Protein AF-A0A8B6HQ51-F1 (afdb_monomer_lite)

Organism: Mytilus galloprovincialis (NCBI:txid29158)

Sequence (359 aa):
MQKVCGKNLTLPKFITEAKDYVESQENQLKMAIVQEGNYRFKGEYQHLEVPMQTWATWTSEQRKRHIAKVNRCKVQQKEIVNVVAEKNQNICISQPAESCTFSDVPASVLTDMWSKAGDILLIEHAVCKVPGQQDSRRVTSMSNSKTSHYVEYTRKSGRVSCDCYMYKLYKICQHAVAGAEDIGVLNLFITWRNRNKNNFTLTAAVNSTLPSTAGKKPTDKSTWKRHKTSNATATVTTVDGIVLDQSAESNYIFRFLRNTRIMVCYGCGKKFRQNIMEVPEEPQDIVIARKEFRQYVNEAGLLKMSFKKEFVHYHTKKRCVLHKDPSFEPQSIVISTDIRSLLQESHKTLIKHELGISL

pLDDT: mean 76.17, std 20.25, range [24.11, 96.62]

Secondary structure (DSSP, 8-state):
------PPPPHHHHHHHHHHHHHHHHHHHHHHHTT-SS----GGGGGG---HHHHHHS-HHHHHHHHHHHHHS------------S-------SS-GGG---TTS-HHHHHHHHHHHHHHHHSTTSEEEETTEEEEEEEE-TT-TT-EEEEEEETTTTEEEE-SHHHHHHS--HHHHHHHHHHT-HHHHHHHHHHS-----HHHHHHHHS-TTS-------------------------------GGGTT-EEEEESTT----B-TTT--BS-SSSS-PPPTTTTEEEEEEEEEEEE-TTS-EEEEEEEEEEEEESSHHHHHTT-TT--GGGEE--HHHHHH--HHHHHHHHHHH----

Foldseek 3Di:
DDDPDDDPADPVSVVVVVVVVVVVVVVVLVCQLQVHDDDHDDPVCNVLHDHPVRVVPDDPVRSVVSVVVVVPDDPPPPPPVPVPPDDPDQPDQPDQLVNFPAPQDDSVQSNVQRVLLRVQLPDPPQWDDDPPALQKTWHADPVDRVDTWIWGADPVQLAIAIPDLVCQQQVDGSRSSNSCSVSVSNVSHSVSSNVDHDPHDVVSSVVSPDDPCPDDDDDDDPDDDDDDDDDDDDDDDDDDDDPDDPVQQFFKEKDFLPPHQQFAALQPRDGLDDGSVDQDDPPSRMWIWHFAFRWDQDPVRDTDTHPGTDIGIHGLAPNSVCSPPVPDQLVRYDYDPVNVVVDDPRNQVSNCVRRVDHD

InterPro domains:
  IPR007527 Zinc finger, SWIM-type [PS50966] (149-184)

Radius of gyration: 30.26 Å; chains: 1; bounding box: 71×56×72 Å

Structure (mmCIF, N/CA/C/O backbone):
data_AF-A0A8B6HQ51-F1
#
_entry.id   AF-A0A8B6HQ51-F1
#
loop_
_atom_site.group_PDB
_atom_site.id
_atom_site.type_symbol
_atom_site.label_atom_id
_atom_site.label_alt_id
_atom_site.label_comp_id
_atom_site.label_asym_id
_atom_site.label_entity_id
_atom_site.label_seq_id
_atom_site.pdbx_PDB_ins_code
_atom_site.Cartn_x
_atom_site.Cartn_y
_atom_site.Cartn_z
_atom_site.occupancy
_atom_site.B_iso_or_equiv
_atom_site.auth_seq_id
_atom_site.auth_comp_id
_atom_site.auth_asym_id
_atom_site.auth_atom_id
_atom_site.pdbx_PDB_model_num
ATOM 1 N N . MET A 1 1 ? 23.184 1.251 15.473 1.00 35.31 1 MET A N 1
ATOM 2 C CA . MET A 1 1 ? 22.812 1.556 14.071 1.00 35.31 1 MET A CA 1
ATOM 3 C C . MET A 1 1 ? 21.621 2.511 14.075 1.00 35.31 1 MET A C 1
ATOM 5 O O . MET A 1 1 ? 20.512 2.094 14.389 1.00 35.31 1 MET A O 1
ATOM 9 N N . GLN A 1 2 ? 21.853 3.805 13.837 1.00 25.34 2 GLN A N 1
ATOM 10 C CA . GLN A 1 2 ? 20.803 4.831 13.810 1.00 25.34 2 GLN A CA 1
ATOM 11 C C . GLN A 1 2 ? 19.937 4.672 12.552 1.00 25.34 2 GLN A C 1
ATOM 13 O O . GLN A 1 2 ? 20.421 4.812 11.432 1.00 25.34 2 GLN A O 1
ATOM 18 N N . LYS A 1 3 ? 18.640 4.395 12.736 1.00 28.39 3 LYS A N 1
ATOM 19 C CA . LYS A 1 3 ? 17.632 4.543 11.681 1.00 28.39 3 LYS A CA 1
ATOM 20 C C . LYS A 1 3 ? 17.406 6.036 11.451 1.00 28.39 3 LYS A C 1
ATOM 22 O O . LYS A 1 3 ? 16.785 6.699 12.278 1.00 28.39 3 LYS A O 1
ATOM 27 N N . VAL A 1 4 ? 17.900 6.558 10.332 1.00 32.38 4 VAL A N 1
ATOM 28 C CA . VAL A 1 4 ? 17.568 7.910 9.872 1.00 32.38 4 VAL A CA 1
ATOM 29 C C . VAL A 1 4 ? 16.086 7.918 9.494 1.00 32.38 4 VAL A C 1
ATOM 31 O O . VAL A 1 4 ? 15.667 7.324 8.504 1.00 32.38 4 VAL A O 1
ATOM 34 N N . CYS A 1 5 ? 15.272 8.522 10.355 1.00 36.56 5 CYS A N 1
ATOM 35 C CA . CYS A 1 5 ? 13.833 8.656 10.178 1.00 36.56 5 CYS A CA 1
ATOM 36 C C . CYS A 1 5 ? 13.561 9.736 9.118 1.00 36.56 5 CYS A C 1
ATOM 38 O O . CYS A 1 5 ? 13.912 10.902 9.317 1.00 36.56 5 CYS A O 1
ATOM 40 N N . GLY A 1 6 ? 12.968 9.352 7.983 1.00 41.06 6 GLY A N 1
ATOM 41 C CA . GLY A 1 6 ? 12.565 10.282 6.928 1.00 41.06 6 GLY A CA 1
ATOM 42 C C . GLY A 1 6 ? 11.570 11.308 7.470 1.00 41.06 6 GLY A C 1
ATOM 43 O O . GLY A 1 6 ? 10.466 10.960 7.889 1.00 41.06 6 GLY A O 1
ATOM 44 N N . LYS A 1 7 ? 11.977 12.578 7.510 1.00 47.53 7 LYS A N 1
ATOM 45 C CA . LYS A 1 7 ? 11.150 13.685 8.002 1.00 47.53 7 LYS A CA 1
ATOM 46 C C . LYS A 1 7 ? 10.006 13.922 7.010 1.00 47.53 7 LYS A C 1
ATOM 48 O O . LYS A 1 7 ? 10.261 14.089 5.824 1.00 47.53 7 LYS A O 1
ATOM 53 N N . ASN A 1 8 ? 8.761 13.983 7.492 1.00 48.53 8 ASN A N 1
ATOM 54 C CA . ASN A 1 8 ? 7.621 14.425 6.683 1.00 48.53 8 ASN A CA 1
ATOM 55 C C . ASN A 1 8 ? 7.926 15.807 6.084 1.00 48.53 8 ASN A C 1
ATOM 57 O O . ASN A 1 8 ? 8.114 16.785 6.811 1.00 48.53 8 ASN A O 1
ATOM 61 N N . LEU A 1 9 ? 7.994 15.863 4.760 1.00 54.97 9 LEU A N 1
ATOM 62 C CA . LEU A 1 9 ? 8.300 17.058 3.993 1.00 54.97 9 LEU A CA 1
ATOM 63 C C . LEU A 1 9 ? 7.039 17.894 3.799 1.00 54.97 9 LEU A C 1
ATOM 65 O O . LEU A 1 9 ? 6.065 17.447 3.201 1.00 54.97 9 LEU A O 1
ATOM 69 N N . THR A 1 10 ? 7.041 19.113 4.337 1.00 73.69 10 THR A N 1
ATOM 70 C CA . THR A 1 10 ? 6.023 20.110 3.990 1.00 73.69 10 THR A CA 1
ATOM 71 C C . THR A 1 10 ? 6.173 20.481 2.515 1.00 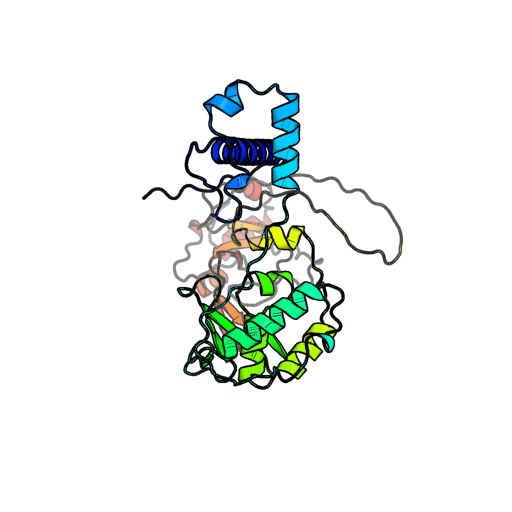73.69 10 THR A C 1
ATOM 73 O O . THR A 1 10 ? 7.271 20.385 1.978 1.00 73.69 10 THR A O 1
ATOM 76 N N . LEU A 1 11 ? 5.103 20.926 1.848 1.00 60.84 11 LEU A N 1
ATOM 77 C CA . LEU A 1 11 ? 5.161 21.290 0.424 1.00 60.84 11 LEU A CA 1
ATOM 78 C C . LEU A 1 11 ? 6.295 22.289 0.090 1.00 60.84 11 LEU A C 1
ATOM 80 O O . LEU A 1 11 ? 7.009 22.036 -0.876 1.00 60.84 11 LEU A O 1
ATOM 84 N N . PRO A 1 12 ? 6.556 23.348 0.887 1.00 74.56 12 PRO A N 1
ATOM 85 C CA . PRO A 1 12 ? 7.705 24.224 0.648 1.00 74.56 12 PRO A CA 1
ATOM 86 C C . PRO A 1 12 ? 9.036 23.480 0.755 1.00 74.56 12 PRO A C 1
ATOM 88 O O . PRO A 1 12 ? 9.897 23.632 -0.101 1.00 74.56 12 PRO A O 1
ATOM 91 N N . LYS A 1 13 ? 9.176 22.612 1.761 1.00 66.94 13 LYS A N 1
ATOM 92 C CA . LYS A 1 13 ? 10.389 21.823 1.957 1.00 66.94 13 LYS A CA 1
ATOM 93 C C . LYS A 1 13 ? 10.581 20.791 0.842 1.00 66.94 13 LYS A C 1
ATOM 95 O O . LYS A 1 13 ? 11.705 20.546 0.437 1.00 66.94 13 LYS A O 1
ATOM 100 N N . PHE A 1 14 ? 9.494 20.220 0.322 1.00 75.38 14 PHE A N 1
ATOM 101 C CA . PHE A 1 14 ? 9.515 19.331 -0.836 1.00 75.38 14 PHE A CA 1
ATOM 102 C C . PHE A 1 14 ? 9.957 20.081 -2.088 1.00 75.38 14 PHE A C 1
ATOM 104 O O . PHE A 1 14 ? 10.782 19.571 -2.830 1.00 75.38 14 PHE A O 1
ATOM 111 N N . ILE A 1 15 ? 9.443 21.294 -2.315 1.00 74.12 15 ILE A N 1
ATOM 112 C CA . ILE A 1 15 ? 9.871 22.129 -3.442 1.00 74.12 15 ILE A CA 1
ATOM 113 C C . ILE A 1 15 ? 11.366 22.441 -3.329 1.00 74.12 15 ILE A C 1
ATOM 115 O O . ILE A 1 15 ? 12.061 22.371 -4.337 1.00 74.12 15 ILE A O 1
ATOM 119 N N . THR A 1 16 ? 11.865 22.747 -2.129 1.00 75.31 16 THR A N 1
ATOM 120 C CA . THR A 1 16 ? 13.301 22.941 -1.892 1.00 75.31 16 THR A CA 1
ATOM 121 C C . THR A 1 16 ? 14.087 21.663 -2.175 1.00 75.31 16 THR A C 1
ATOM 123 O O . THR A 1 16 ? 14.942 21.679 -3.044 1.00 75.31 16 THR A O 1
ATOM 126 N N . GLU A 1 17 ? 13.741 20.528 -1.562 1.00 74.12 17 GLU A N 1
ATOM 127 C CA . GLU A 1 17 ? 14.480 19.273 -1.770 1.00 74.12 17 GLU A CA 1
ATOM 128 C C . GLU A 1 17 ? 14.389 18.754 -3.216 1.00 74.12 17 GLU A C 1
ATOM 130 O O . GLU A 1 17 ? 15.343 18.175 -3.723 1.00 74.12 17 GLU A O 1
ATOM 135 N N . ALA A 1 18 ? 13.273 18.978 -3.915 1.00 75.25 18 ALA A N 1
ATOM 136 C CA . ALA A 1 18 ? 13.135 18.639 -5.328 1.00 75.25 18 ALA A CA 1
ATOM 137 C C . ALA A 1 18 ? 14.014 19.534 -6.212 1.00 75.25 18 ALA A C 1
ATOM 139 O O . ALA A 1 18 ? 14.612 19.037 -7.164 1.00 75.25 18 ALA A O 1
ATOM 140 N N . LYS A 1 19 ? 14.123 20.831 -5.894 1.00 74.94 19 LYS A N 1
ATOM 141 C CA . LYS A 1 19 ? 15.059 21.742 -6.568 1.00 74.94 19 LYS A CA 1
ATOM 142 C C . LYS A 1 19 ? 16.502 21.321 -6.314 1.00 74.94 19 LYS A C 1
ATOM 144 O O . LYS A 1 19 ? 17.239 21.157 -7.279 1.00 74.94 19 LYS A O 1
ATOM 149 N N . ASP A 1 20 ? 16.853 21.047 -5.060 1.00 76.56 20 ASP A N 1
ATOM 150 C CA . ASP A 1 20 ? 18.189 20.590 -4.669 1.00 76.56 20 ASP A CA 1
ATOM 151 C C . ASP A 1 20 ? 18.537 19.259 -5.354 1.00 76.56 20 ASP A C 1
ATOM 153 O O . ASP A 1 20 ? 19.663 19.049 -5.801 1.00 76.56 20 ASP A O 1
ATOM 157 N N . TYR A 1 21 ? 17.562 18.354 -5.489 1.00 74.25 21 TYR A N 1
ATOM 158 C CA . TYR A 1 21 ? 17.738 17.085 -6.188 1.00 74.25 21 TYR A CA 1
ATOM 159 C C . TYR A 1 21 ? 17.971 17.280 -7.687 1.00 74.25 21 TYR A C 1
ATOM 161 O O . TYR A 1 21 ? 18.903 16.693 -8.236 1.00 74.25 21 TYR A O 1
ATOM 169 N N . VAL A 1 22 ? 17.152 18.104 -8.350 1.00 76.38 22 VAL A N 1
ATOM 170 C CA . VAL A 1 22 ? 17.326 18.425 -9.775 1.00 76.38 22 VAL A CA 1
ATOM 171 C C . VAL A 1 22 ? 18.685 19.081 -10.004 1.00 76.38 22 VAL A C 1
ATOM 173 O O . VAL A 1 22 ? 19.429 18.639 -10.875 1.00 76.38 22 VAL A O 1
ATOM 176 N N . GLU A 1 23 ? 19.060 20.056 -9.179 1.00 76.56 23 GLU A N 1
ATOM 177 C CA . GLU A 1 23 ? 20.361 20.718 -9.260 1.00 76.56 23 GLU A CA 1
ATOM 178 C C . GLU A 1 23 ? 21.518 19.734 -9.020 1.00 76.56 23 GLU A C 1
ATOM 180 O O . GLU A 1 23 ? 22.521 19.754 -9.738 1.00 76.56 23 GLU A O 1
ATOM 185 N N . SER A 1 24 ? 21.367 18.807 -8.070 1.00 75.38 24 SER A N 1
ATOM 186 C CA . SER A 1 24 ? 22.339 17.739 -7.830 1.00 75.38 24 SER A CA 1
ATOM 187 C C . SER A 1 24 ? 22.488 16.815 -9.041 1.00 75.38 24 SER A C 1
ATOM 189 O O . SER A 1 24 ? 23.616 16.514 -9.434 1.00 75.38 24 SER A O 1
ATOM 191 N N . GLN A 1 25 ? 21.386 16.407 -9.680 1.00 74.94 25 GLN A N 1
ATOM 192 C CA . GLN A 1 25 ? 21.430 15.586 -10.894 1.00 74.94 25 GLN A CA 1
ATOM 193 C C . GLN A 1 25 ? 22.066 16.328 -12.069 1.00 74.94 25 GLN A C 1
ATOM 195 O O . GLN A 1 25 ? 22.900 15.763 -12.776 1.00 74.94 25 GLN A O 1
ATOM 200 N N . GLU A 1 26 ? 21.732 17.604 -12.258 1.00 79.44 26 GLU A N 1
ATOM 201 C CA . GLU A 1 26 ? 22.358 18.440 -13.280 1.00 79.44 26 GLU A CA 1
ATOM 202 C C . GLU A 1 26 ? 23.862 18.592 -13.043 1.00 79.44 26 GLU A C 1
ATOM 204 O O . GLU A 1 26 ? 24.650 18.541 -13.988 1.00 79.44 26 GLU A O 1
ATOM 209 N N . ASN A 1 27 ? 24.283 18.750 -11.789 1.00 77.56 27 ASN A N 1
ATOM 210 C CA . ASN A 1 27 ? 25.695 18.838 -11.439 1.00 77.56 27 ASN A CA 1
ATOM 211 C C . ASN A 1 27 ? 26.413 17.500 -11.640 1.00 77.56 27 ASN A C 1
ATOM 213 O O . ASN A 1 27 ? 27.505 17.486 -12.201 1.00 77.56 27 ASN A O 1
ATOM 217 N N . GLN A 1 28 ? 25.792 16.375 -11.286 1.00 80.00 28 GLN A N 1
ATOM 218 C CA . GLN A 1 28 ? 26.334 15.043 -11.571 1.00 80.00 28 GLN A CA 1
ATOM 219 C C . GLN A 1 28 ? 26.482 14.793 -13.076 1.00 80.00 28 GLN A C 1
ATOM 221 O O . GLN A 1 28 ? 27.508 14.267 -13.499 1.00 80.00 28 GLN A O 1
ATOM 226 N N . LEU A 1 29 ? 25.511 15.220 -13.890 1.00 79.62 29 LEU A N 1
ATOM 227 C CA . LEU A 1 29 ? 25.601 15.143 -15.347 1.00 79.62 29 LEU A CA 1
ATOM 228 C C . LEU A 1 29 ? 26.762 15.990 -15.884 1.00 79.62 29 LEU A C 1
ATOM 230 O O . LEU A 1 29 ? 27.534 15.511 -16.709 1.00 79.62 29 LEU A O 1
ATOM 234 N N . LYS A 1 30 ? 26.922 17.229 -15.399 1.00 80.75 30 LYS A N 1
ATOM 235 C CA . LYS A 1 30 ? 28.056 18.094 -15.774 1.00 80.75 30 LYS A CA 1
ATOM 236 C C . LYS A 1 30 ? 29.395 17.450 -15.412 1.00 80.75 30 LYS A C 1
ATOM 238 O O . LYS A 1 30 ? 30.303 17.478 -16.234 1.00 80.75 30 LYS A O 1
ATOM 243 N N . MET A 1 31 ? 29.503 16.853 -14.222 1.00 77.75 31 MET A N 1
ATOM 244 C CA . MET A 1 31 ? 30.704 16.135 -13.780 1.00 77.75 31 MET A CA 1
ATOM 245 C C . MET A 1 31 ? 30.994 14.917 -14.660 1.00 77.75 31 MET A C 1
ATOM 247 O O . MET A 1 31 ? 32.119 14.762 -15.123 1.00 77.75 31 MET A O 1
ATOM 251 N N . ALA A 1 32 ? 29.972 14.126 -14.997 1.00 83.75 32 ALA A N 1
ATOM 252 C CA . ALA A 1 32 ? 30.120 12.993 -15.905 1.00 83.75 32 ALA A CA 1
ATOM 253 C C . ALA A 1 32 ? 30.582 13.421 -17.308 1.00 83.75 32 ALA A C 1
ATOM 255 O O . ALA A 1 32 ? 31.414 12.743 -17.902 1.00 83.75 32 ALA A O 1
ATOM 256 N N . ILE A 1 33 ? 30.089 14.556 -17.828 1.00 85.75 33 ILE A N 1
ATOM 257 C CA . ILE A 1 33 ? 30.537 15.099 -19.122 1.00 85.75 33 ILE A CA 1
ATOM 258 C C . ILE A 1 33 ? 32.029 15.420 -19.077 1.00 85.75 33 ILE A C 1
ATOM 260 O O . ILE A 1 33 ? 32.726 15.108 -20.036 1.00 85.75 33 ILE A O 1
ATOM 264 N N . VAL A 1 34 ? 32.526 15.990 -17.974 1.00 86.75 34 VAL A N 1
ATOM 265 C CA . VAL A 1 34 ? 33.946 16.352 -17.833 1.00 86.75 34 VAL A CA 1
ATOM 266 C C . VAL A 1 34 ? 34.849 15.226 -17.333 1.00 86.75 34 VAL A C 1
ATOM 268 O O . VAL A 1 34 ? 36.016 15.470 -17.044 1.00 86.75 34 VAL A O 1
ATOM 271 N N . GLN A 1 35 ? 34.324 13.998 -17.258 1.00 81.00 35 GLN A N 1
ATOM 272 C CA . GLN A 1 35 ? 35.020 12.807 -16.754 1.00 81.00 35 GLN A CA 1
ATOM 273 C C . GLN A 1 35 ? 35.429 12.897 -15.272 1.00 81.00 35 GLN A C 1
ATOM 275 O O . GLN A 1 35 ? 36.308 12.165 -14.815 1.00 81.00 35 GLN A O 1
ATOM 280 N N . GLU A 1 36 ? 34.738 13.735 -14.501 1.00 69.06 36 GLU A N 1
ATOM 281 C CA . GLU A 1 36 ? 34.956 13.937 -13.068 1.00 69.06 36 GLU A CA 1
ATOM 282 C C . GLU A 1 36 ? 33.826 13.328 -12.222 1.00 69.06 36 GLU A C 1
ATOM 284 O O . GLU A 1 36 ? 32.724 13.031 -12.689 1.00 69.06 36 GLU A O 1
ATOM 289 N N . GLY A 1 37 ? 34.091 13.119 -10.931 1.00 70.56 37 GLY A N 1
ATOM 290 C CA . GLY A 1 37 ? 33.116 12.554 -9.989 1.00 70.56 37 GLY A CA 1
ATOM 291 C C . GLY A 1 37 ? 32.892 11.047 -10.163 1.00 70.56 37 GLY A C 1
ATOM 292 O O . GLY A 1 37 ? 33.750 10.346 -10.692 1.00 70.56 37 GLY A O 1
ATOM 293 N N . ASN A 1 38 ? 31.738 10.534 -9.719 1.00 70.56 38 ASN A N 1
ATOM 294 C CA . ASN A 1 38 ? 31.483 9.085 -9.597 1.00 70.56 38 ASN A CA 1
ATOM 295 C C . ASN A 1 38 ? 30.693 8.460 -10.761 1.00 70.56 38 ASN A C 1
ATOM 297 O O . ASN A 1 38 ? 30.534 7.243 -10.804 1.00 70.56 38 ASN A O 1
ATOM 301 N N . TYR A 1 39 ? 30.170 9.268 -11.684 1.00 74.25 39 TYR A N 1
ATOM 302 C CA . TYR A 1 39 ? 29.350 8.797 -12.804 1.00 74.25 39 TYR A CA 1
ATOM 303 C C . TYR A 1 39 ? 30.117 8.936 -14.122 1.00 74.25 39 TYR A C 1
ATOM 305 O O . TYR A 1 39 ? 30.825 9.922 -14.324 1.00 74.25 39 TYR A O 1
ATOM 313 N N . ARG A 1 40 ? 29.994 7.952 -15.016 1.00 82.94 40 ARG A N 1
ATOM 314 C CA . ARG A 1 40 ? 30.655 7.924 -16.334 1.00 82.94 40 ARG A CA 1
ATOM 315 C C . ARG A 1 40 ? 29.666 7.529 -17.421 1.00 82.94 40 ARG A C 1
ATOM 317 O O . ARG A 1 40 ? 28.702 6.811 -17.135 1.00 82.94 40 ARG A O 1
ATOM 324 N N . PHE A 1 41 ? 29.900 7.974 -18.655 1.00 79.38 41 PHE A N 1
ATOM 325 C CA . PHE A 1 41 ? 29.095 7.516 -19.778 1.00 79.38 41 PHE A CA 1
ATOM 326 C C . PHE A 1 41 ? 29.456 6.070 -20.123 1.00 79.38 41 PHE A C 1
ATOM 328 O O . PHE A 1 41 ? 30.606 5.638 -20.060 1.00 79.38 41 PHE A O 1
ATOM 335 N N . LYS A 1 42 ? 28.442 5.291 -20.497 1.00 78.50 42 LYS A N 1
ATOM 336 C CA . LYS A 1 42 ? 28.645 3.942 -21.032 1.00 78.50 42 LYS A CA 1
ATOM 337 C C . LYS A 1 42 ? 29.397 4.042 -22.365 1.00 78.50 42 LYS A C 1
ATOM 339 O O . LYS A 1 42 ? 29.204 5.021 -23.075 1.00 78.50 42 LYS A O 1
ATOM 344 N N . GLY A 1 43 ? 30.198 3.031 -22.722 1.00 76.81 43 GLY A N 1
ATOM 345 C CA . GLY A 1 43 ? 31.110 3.065 -23.883 1.00 76.81 43 GLY A CA 1
ATOM 346 C C . GLY A 1 43 ? 30.508 3.631 -25.176 1.00 76.81 43 GLY A C 1
ATOM 347 O O . GLY A 1 43 ? 31.096 4.496 -25.814 1.00 76.81 43 GLY A O 1
ATOM 348 N N . GLU A 1 44 ? 29.278 3.236 -25.511 1.00 80.94 44 GLU A N 1
ATOM 349 C CA . GLU A 1 44 ? 28.549 3.719 -26.698 1.00 80.94 44 GLU A CA 1
ATOM 350 C C . GLU A 1 44 ? 28.226 5.235 -26.688 1.00 80.94 44 GLU A C 1
ATOM 352 O O . GLU A 1 44 ? 27.998 5.833 -27.739 1.00 80.94 44 GLU A O 1
ATOM 357 N N . TYR A 1 45 ? 28.289 5.886 -25.524 1.00 84.69 45 TYR A N 1
ATOM 358 C CA . TYR A 1 45 ? 28.078 7.323 -25.320 1.00 84.69 45 TYR A CA 1
ATOM 359 C C . TYR A 1 45 ? 29.336 8.078 -24.873 1.00 84.69 45 TYR A C 1
ATOM 361 O O . TYR A 1 45 ? 29.242 9.270 -24.596 1.00 84.69 45 TYR A O 1
ATOM 369 N N . GLN A 1 46 ? 30.513 7.443 -24.825 1.00 86.00 46 GLN A N 1
ATOM 370 C CA . GLN A 1 46 ? 31.760 8.128 -24.439 1.00 86.00 46 GLN A CA 1
ATOM 371 C C . GLN A 1 46 ? 32.098 9.310 -25.357 1.00 86.00 46 GLN A C 1
ATOM 373 O O . GLN A 1 46 ? 32.703 10.279 -24.923 1.00 86.00 46 GLN A O 1
ATOM 378 N N . HIS A 1 47 ? 31.625 9.296 -26.606 1.00 88.38 47 HIS A N 1
ATOM 379 C CA . HIS A 1 47 ? 31.754 10.419 -27.541 1.00 88.38 47 HIS A CA 1
ATOM 380 C C . HIS A 1 47 ? 31.040 11.714 -27.083 1.00 88.38 47 HIS A C 1
ATOM 382 O O . HIS A 1 47 ? 31.185 12.758 -27.721 1.00 88.38 47 HIS A O 1
ATOM 388 N N . LEU A 1 48 ? 30.217 11.649 -26.029 1.00 87.94 48 LEU A N 1
ATOM 389 C CA . LEU A 1 48 ? 29.575 12.803 -25.398 1.00 87.94 48 LEU A CA 1
ATOM 390 C C . LEU A 1 48 ? 30.413 13.410 -24.264 1.00 87.94 48 LEU A C 1
ATOM 392 O O . LEU A 1 48 ? 30.110 14.526 -23.829 1.00 87.94 48 LEU A O 1
ATOM 396 N N . GLU A 1 49 ? 31.445 12.704 -23.801 1.00 91.06 49 GLU A N 1
ATOM 397 C CA . GLU A 1 49 ? 32.398 13.200 -22.812 1.00 91.06 49 GLU A CA 1
ATOM 398 C C . GLU A 1 49 ? 33.327 14.244 -23.439 1.00 91.06 49 GLU A C 1
ATOM 400 O O . GLU A 1 49 ? 33.643 14.218 -24.629 1.00 91.06 49 GLU A O 1
ATOM 405 N N . VAL A 1 50 ? 33.755 15.197 -22.620 1.00 88.88 50 VAL A N 1
ATOM 406 C CA . VAL A 1 50 ? 34.604 16.319 -23.011 1.00 88.88 50 VAL A CA 1
ATOM 407 C C . VAL A 1 50 ? 35.670 16.480 -21.933 1.00 88.88 50 VAL A C 1
ATOM 409 O O . VAL A 1 50 ? 35.306 16.725 -20.791 1.00 88.88 50 VAL A O 1
ATOM 412 N N . PRO A 1 51 ? 36.972 16.396 -22.244 1.00 86.88 51 PRO A N 1
ATOM 413 C CA . PRO A 1 51 ? 38.018 16.605 -21.245 1.00 86.88 51 PRO A CA 1
ATOM 414 C C . PRO A 1 51 ? 37.867 17.947 -20.516 1.00 86.88 51 PRO A C 1
ATOM 416 O O . PRO A 1 51 ? 37.519 18.959 -21.135 1.00 86.88 51 PRO A O 1
ATOM 419 N N . MET A 1 52 ? 38.172 17.981 -19.215 1.00 81.31 52 MET A N 1
ATOM 420 C CA . MET A 1 52 ? 38.020 19.181 -18.378 1.00 81.31 52 MET A CA 1
ATOM 421 C C . MET A 1 52 ? 38.740 20.407 -18.964 1.00 81.31 52 MET A C 1
ATOM 423 O O . MET A 1 52 ? 38.207 21.514 -18.934 1.00 81.31 52 MET A O 1
ATOM 427 N N . GLN A 1 53 ? 39.918 20.217 -19.560 1.00 81.25 53 GLN A N 1
ATOM 428 C CA . GLN A 1 53 ? 40.703 21.283 -20.188 1.00 81.25 53 GLN A CA 1
ATOM 429 C C . GLN A 1 53 ? 39.954 21.913 -21.370 1.00 81.25 53 GLN A C 1
ATOM 431 O O . GLN A 1 53 ? 39.959 23.130 -21.536 1.00 81.25 53 GLN A O 1
ATOM 436 N N . THR A 1 54 ? 39.258 21.100 -22.165 1.00 82.81 54 THR A N 1
ATOM 437 C CA . THR A 1 54 ? 38.415 21.563 -23.274 1.00 82.81 54 THR A CA 1
ATOM 438 C C . THR A 1 54 ? 37.114 22.182 -22.764 1.00 82.81 54 THR A C 1
ATOM 440 O O . THR A 1 54 ? 36.659 23.191 -23.287 1.00 82.81 54 THR A O 1
ATOM 443 N N . TRP A 1 55 ? 36.521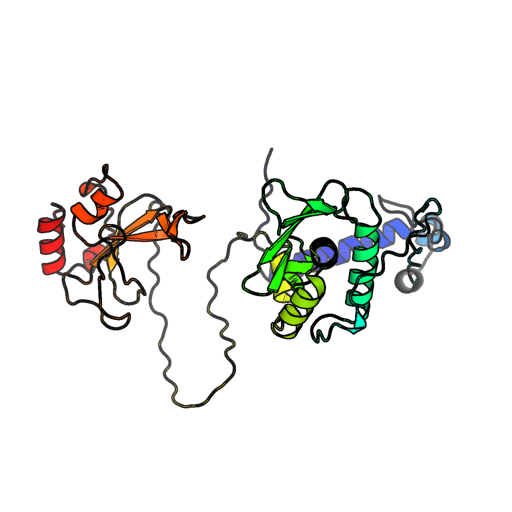 21.630 -21.707 1.00 83.25 55 TRP A N 1
ATOM 444 C CA . TRP A 1 55 ? 35.309 22.183 -21.102 1.00 83.25 55 TRP A CA 1
ATOM 445 C C . TRP A 1 55 ? 35.539 23.553 -20.445 1.00 83.25 55 TRP A C 1
ATOM 447 O O . TRP A 1 55 ? 34.669 24.434 -20.481 1.00 83.25 55 TRP A O 1
ATOM 457 N N . ALA A 1 56 ? 36.720 23.757 -19.856 1.00 79.31 56 ALA A N 1
ATOM 458 C CA . ALA A 1 56 ? 37.124 25.008 -19.225 1.00 79.31 56 ALA A CA 1
ATOM 459 C C . ALA A 1 56 ? 37.200 26.169 -20.229 1.00 79.31 56 ALA A C 1
ATOM 461 O O . ALA A 1 56 ? 36.832 27.287 -19.873 1.00 79.31 56 ALA A O 1
ATOM 462 N N . THR A 1 57 ? 37.578 25.900 -21.484 1.00 86.75 57 THR A N 1
ATOM 463 C CA . THR A 1 57 ? 37.658 26.918 -22.548 1.00 86.75 57 THR A CA 1
ATOM 464 C C . THR A 1 57 ? 36.308 27.237 -23.195 1.00 86.75 57 THR A C 1
ATOM 466 O O . THR A 1 57 ? 36.194 28.219 -23.927 1.00 86.75 57 THR A O 1
ATOM 469 N N . TRP A 1 58 ? 35.261 26.449 -22.927 1.00 83.69 58 TRP A N 1
ATOM 470 C CA . TRP A 1 58 ? 33.930 26.687 -23.483 1.00 83.69 58 TRP A CA 1
ATOM 471 C C . TRP A 1 58 ? 33.189 27.829 -22.790 1.00 83.69 58 TRP A C 1
ATOM 473 O O . TRP A 1 58 ? 33.116 27.914 -21.563 1.00 83.69 58 TRP A O 1
ATOM 483 N N . THR A 1 59 ? 32.520 28.646 -23.599 1.00 86.69 59 THR A N 1
ATOM 484 C CA . THR A 1 59 ? 31.555 29.649 -23.138 1.00 86.69 59 THR A CA 1
ATOM 485 C C . THR A 1 59 ? 30.321 28.997 -22.509 1.00 86.69 59 THR A C 1
ATOM 487 O O . THR A 1 59 ? 29.962 27.854 -22.814 1.00 86.69 59 THR A O 1
ATOM 490 N N . SER A 1 60 ? 29.595 29.751 -21.680 1.00 76.88 60 SER A N 1
ATOM 491 C CA . SER A 1 60 ? 28.335 29.299 -21.071 1.00 76.88 60 SER A CA 1
ATOM 492 C C . SER A 1 60 ? 27.323 28.793 -22.105 1.00 76.88 60 SER A C 1
ATOM 494 O O . SER A 1 60 ? 26.614 27.821 -21.852 1.00 76.88 60 SER A O 1
ATOM 496 N N . GLU A 1 61 ? 27.286 29.406 -23.289 1.00 87.00 61 GLU A N 1
ATOM 497 C CA . GLU A 1 61 ? 26.367 29.025 -24.362 1.00 87.00 61 GLU A CA 1
ATOM 498 C C . GLU A 1 61 ? 26.785 27.724 -25.066 1.00 87.00 61 GLU A C 1
ATOM 500 O O . GLU A 1 61 ? 25.943 26.906 -25.433 1.00 87.00 61 GLU A O 1
ATOM 505 N N . GLN A 1 62 ? 28.089 27.485 -25.225 1.00 80.44 62 GLN A N 1
ATOM 506 C CA . GLN A 1 62 ? 28.605 26.211 -25.741 1.00 80.44 62 GLN A CA 1
ATOM 507 C C . GLN A 1 62 ? 28.324 25.066 -24.759 1.00 80.44 62 GLN A C 1
ATOM 509 O O . GLN A 1 62 ? 27.833 24.014 -25.171 1.00 80.44 62 GLN A O 1
ATOM 514 N N . ARG A 1 63 ? 28.522 25.300 -23.454 1.00 83.06 63 ARG A N 1
ATOM 515 C CA . ARG A 1 63 ? 28.192 24.327 -22.398 1.00 83.06 63 ARG A CA 1
ATOM 516 C C . ARG A 1 63 ? 26.703 23.985 -22.392 1.00 83.06 63 ARG A C 1
ATOM 518 O O . ARG A 1 63 ? 26.352 22.807 -22.401 1.00 83.06 63 ARG A O 1
ATOM 525 N N . LYS A 1 64 ? 25.821 24.993 -22.449 1.00 83.12 64 LYS A N 1
ATOM 526 C CA . LYS A 1 64 ? 24.362 24.789 -22.532 1.00 83.12 64 LYS A CA 1
ATOM 527 C C . LYS A 1 64 ? 23.966 23.982 -23.767 1.00 83.12 64 LYS A C 1
ATOM 529 O O . LYS A 1 64 ? 23.206 23.021 -23.646 1.00 83.12 64 LYS A O 1
ATOM 534 N N . ARG A 1 65 ? 24.507 24.324 -24.942 1.00 88.56 65 ARG A N 1
ATOM 535 C CA . ARG A 1 65 ? 24.237 23.589 -26.188 1.00 88.56 65 ARG A CA 1
ATOM 536 C C . ARG A 1 65 ? 24.682 22.132 -26.112 1.00 88.56 65 ARG A C 1
ATOM 538 O O . ARG A 1 65 ? 23.939 21.261 -26.563 1.00 88.56 65 ARG A O 1
ATOM 545 N N . HIS A 1 66 ? 25.839 21.853 -25.513 1.00 88.38 66 HIS A N 1
ATOM 546 C CA . HIS A 1 66 ? 26.321 20.482 -25.349 1.00 88.38 66 HIS A CA 1
ATOM 547 C C . HIS A 1 66 ? 25.487 19.686 -24.346 1.00 88.38 66 HIS A C 1
ATOM 549 O O . HIS A 1 66 ? 25.070 18.580 -24.666 1.00 88.38 66 HIS A O 1
ATOM 555 N N . ILE A 1 67 ? 25.127 20.258 -23.193 1.00 84.88 67 ILE A N 1
ATOM 556 C CA . ILE A 1 67 ? 24.210 19.608 -22.235 1.00 84.88 67 ILE A CA 1
ATOM 557 C C . ILE A 1 67 ? 22.867 19.294 -22.910 1.00 84.88 67 ILE A C 1
ATOM 559 O O . ILE A 1 67 ? 22.344 18.189 -22.786 1.00 84.88 67 ILE A O 1
ATOM 563 N N . ALA A 1 68 ? 22.332 20.225 -23.704 1.00 84.38 68 ALA A N 1
ATOM 564 C CA . ALA A 1 68 ? 21.110 19.994 -24.469 1.00 84.38 68 ALA A CA 1
ATOM 565 C C . ALA A 1 68 ? 21.274 18.916 -25.557 1.00 84.38 68 ALA A C 1
ATOM 567 O O . ALA A 1 68 ? 20.292 18.269 -25.918 1.00 84.38 68 ALA A O 1
ATOM 568 N N . LYS A 1 69 ? 22.478 18.729 -26.112 1.00 88.50 69 LYS A N 1
ATOM 569 C CA . LYS A 1 69 ? 22.798 17.630 -27.038 1.00 88.50 69 LYS A CA 1
ATOM 570 C C . LYS A 1 69 ? 22.815 16.291 -26.299 1.00 88.50 69 LYS A C 1
ATOM 572 O O . LYS A 1 69 ? 22.210 15.343 -26.787 1.00 88.50 69 LYS A O 1
ATOM 577 N N . VAL A 1 70 ? 23.432 16.237 -25.117 1.00 85.88 70 VAL A N 1
ATOM 578 C CA . VAL A 1 70 ? 23.460 15.047 -24.254 1.00 85.88 70 VAL A CA 1
ATOM 579 C C . VAL A 1 70 ? 22.045 14.633 -23.850 1.00 85.88 70 VAL A C 1
ATOM 581 O O . VAL A 1 70 ? 21.658 13.496 -24.092 1.00 85.88 70 VAL A O 1
ATOM 584 N N . ASN A 1 71 ? 21.228 15.565 -23.352 1.00 81.50 71 ASN A N 1
ATOM 585 C CA . ASN A 1 71 ? 19.845 15.282 -22.941 1.00 81.50 71 ASN A CA 1
ATOM 586 C C . ASN A 1 71 ? 18.928 14.865 -24.105 1.00 81.50 71 ASN A C 1
ATOM 588 O O . ASN A 1 71 ? 17.923 14.195 -23.890 1.00 81.50 71 ASN A O 1
ATOM 592 N N . ARG A 1 72 ? 19.255 15.264 -25.342 1.00 82.81 72 ARG A N 1
ATOM 593 C CA . ARG A 1 72 ? 18.535 14.847 -26.558 1.00 82.81 72 ARG A CA 1
ATOM 594 C C . ARG A 1 72 ? 19.052 13.534 -27.141 1.00 82.81 72 ARG A C 1
ATOM 596 O O . ARG A 1 72 ? 18.408 12.985 -28.036 1.00 82.81 72 ARG A O 1
ATOM 603 N N . CYS A 1 73 ? 20.198 13.041 -26.675 1.00 79.94 73 CYS A N 1
ATOM 604 C CA . CYS A 1 73 ? 20.730 11.765 -27.115 1.00 79.94 73 CYS A CA 1
ATOM 605 C C . CYS A 1 73 ? 19.790 10.659 -26.633 1.00 79.94 73 CYS A C 1
ATOM 607 O O . CYS A 1 73 ? 19.586 10.466 -25.434 1.00 79.94 73 CYS A O 1
ATOM 609 N N . LYS A 1 74 ? 19.174 9.949 -27.582 1.00 75.06 74 LYS A N 1
ATOM 610 C CA . LYS A 1 74 ? 18.328 8.808 -27.251 1.00 75.06 74 LYS A CA 1
ATOM 611 C C . LYS A 1 74 ? 19.219 7.735 -26.646 1.00 75.06 74 LYS A C 1
ATOM 613 O O . LYS A 1 74 ? 20.144 7.261 -27.302 1.00 75.06 74 LYS A O 1
ATOM 618 N N . VAL A 1 75 ? 18.908 7.338 -25.418 1.00 71.44 75 VAL A N 1
ATOM 619 C CA . VAL A 1 75 ? 19.483 6.129 -24.842 1.00 71.44 75 VAL A CA 1
ATOM 620 C C . VAL A 1 75 ? 18.969 4.973 -25.693 1.00 71.44 75 VAL A C 1
ATOM 622 O O . VAL A 1 75 ? 17.790 4.629 -25.633 1.00 71.44 75 VAL A O 1
ATOM 625 N N . GLN A 1 76 ? 19.841 4.411 -26.526 1.00 59.00 76 GLN A N 1
ATOM 626 C CA . GLN A 1 76 ? 19.672 3.082 -27.080 1.00 59.00 76 GLN A CA 1
ATOM 627 C C . GLN A 1 76 ? 19.445 2.153 -25.892 1.00 59.00 76 GLN A C 1
ATOM 629 O O . GLN A 1 76 ? 20.363 1.828 -25.131 1.00 59.00 76 GLN A O 1
ATOM 634 N N . GLN A 1 77 ? 18.188 1.766 -25.704 1.00 48.50 77 GLN A N 1
ATOM 635 C CA . GLN A 1 77 ? 17.890 0.544 -24.996 1.00 48.50 77 GLN A CA 1
ATOM 636 C C . GLN A 1 77 ? 18.559 -0.532 -25.837 1.00 48.50 77 GLN A C 1
ATOM 638 O O . GLN A 1 77 ? 18.051 -0.904 -26.890 1.00 48.50 77 GLN A O 1
ATOM 643 N N . LYS A 1 78 ? 19.746 -0.981 -25.418 1.00 44.19 78 LYS A N 1
ATOM 644 C CA . LYS A 1 78 ? 20.154 -2.325 -25.795 1.00 44.19 78 LYS A CA 1
ATOM 645 C C . LYS A 1 78 ? 18.970 -3.183 -25.380 1.00 44.19 78 LYS A C 1
ATOM 647 O O . LYS A 1 78 ? 18.655 -3.225 -24.186 1.00 44.19 78 LYS A O 1
ATOM 652 N N . GLU A 1 79 ? 18.306 -3.801 -26.360 1.00 40.34 79 GLU A N 1
ATOM 653 C CA . GLU A 1 79 ? 17.672 -5.085 -26.109 1.00 40.34 79 GLU A CA 1
ATOM 654 C C . GLU A 1 79 ? 18.661 -5.813 -25.220 1.00 40.34 79 GLU A C 1
ATOM 656 O O . GLU A 1 79 ? 19.861 -5.874 -25.524 1.00 40.34 79 GLU A O 1
ATOM 661 N N . ILE A 1 80 ? 18.206 -6.186 -24.032 1.00 39.62 80 ILE A N 1
ATOM 662 C CA . ILE A 1 80 ? 18.999 -7.046 -23.188 1.00 39.62 80 ILE A CA 1
ATOM 663 C C . ILE A 1 80 ? 19.121 -8.300 -24.042 1.00 39.62 80 ILE A C 1
ATOM 665 O O . ILE A 1 80 ? 18.211 -9.122 -24.070 1.00 39.62 80 ILE A O 1
ATOM 669 N N . VAL A 1 81 ? 20.211 -8.400 -24.805 1.00 36.59 81 VAL A N 1
ATOM 670 C CA . VAL A 1 81 ? 20.671 -9.649 -25.374 1.00 36.59 81 VAL A CA 1
ATOM 671 C C . VAL A 1 81 ? 21.097 -10.412 -24.139 1.00 36.59 81 VAL A C 1
ATOM 673 O O . VAL A 1 81 ? 22.251 -10.400 -23.712 1.00 36.59 81 VAL A O 1
ATOM 676 N N . ASN A 1 82 ? 20.093 -10.979 -23.475 1.00 36.50 82 ASN A N 1
ATOM 677 C CA . ASN A 1 82 ? 20.279 -12.137 -22.656 1.00 36.50 82 ASN A CA 1
ATOM 678 C C . ASN A 1 82 ? 21.090 -13.058 -23.558 1.00 36.50 82 ASN A C 1
ATOM 680 O O . ASN A 1 82 ? 20.700 -13.326 -24.697 1.00 36.50 82 ASN A O 1
ATOM 684 N N . VAL A 1 83 ? 22.246 -13.494 -23.080 1.00 36.72 83 VAL A N 1
ATOM 685 C CA . VAL A 1 83 ? 22.874 -14.690 -23.623 1.00 36.72 83 VAL A CA 1
ATOM 686 C C . VAL A 1 83 ? 21.907 -15.821 -23.263 1.00 36.72 83 VAL A C 1
ATOM 688 O O . VAL A 1 83 ? 22.074 -16.514 -22.265 1.00 36.72 83 VAL A O 1
ATOM 691 N N . VAL A 1 84 ? 20.793 -15.903 -23.995 1.00 37.38 84 VAL A N 1
ATOM 692 C CA . VAL A 1 84 ? 19.856 -17.009 -23.947 1.00 37.38 84 VAL A CA 1
ATOM 693 C C . VAL A 1 84 ? 20.568 -18.062 -24.761 1.00 37.38 84 VAL A C 1
ATOM 695 O O . VAL A 1 84 ? 20.657 -17.964 -25.983 1.00 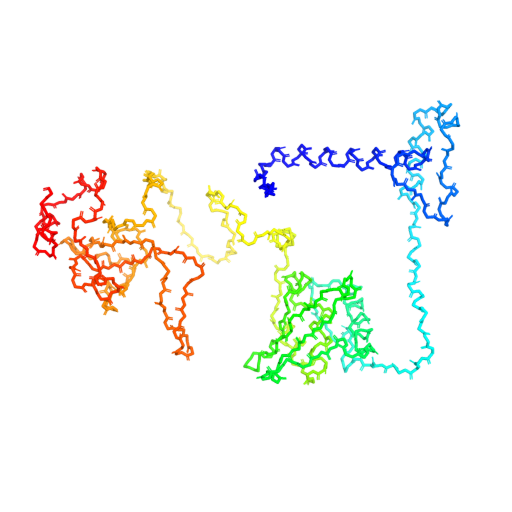37.38 84 VAL A O 1
ATOM 698 N N . ALA A 1 85 ? 21.152 -19.029 -24.061 1.00 35.97 85 ALA A N 1
ATOM 699 C CA . ALA A 1 85 ? 21.427 -20.316 -24.665 1.00 35.97 85 ALA A CA 1
ATOM 700 C C . ALA A 1 85 ? 20.178 -20.714 -25.457 1.00 35.97 85 ALA A C 1
ATOM 702 O O . ALA A 1 85 ? 19.087 -20.737 -24.888 1.00 35.97 85 ALA A O 1
ATOM 703 N N . GLU A 1 86 ? 20.342 -20.936 -26.758 1.00 42.19 86 GLU A N 1
ATOM 704 C CA . GLU A 1 86 ? 19.285 -21.312 -27.690 1.00 42.19 86 GLU A CA 1
ATOM 705 C C . GLU A 1 86 ? 18.378 -22.383 -27.074 1.00 42.19 86 GLU A C 1
ATOM 707 O O . GLU A 1 86 ? 18.702 -23.569 -27.033 1.00 42.19 86 GLU A O 1
ATOM 712 N N . LYS A 1 87 ? 17.218 -21.963 -26.574 1.00 37.44 87 LYS A N 1
ATOM 713 C CA . LYS A 1 87 ? 16.100 -22.848 -26.276 1.00 37.44 87 LYS A CA 1
ATOM 714 C C . LYS A 1 87 ? 14.844 -22.173 -26.790 1.00 37.44 87 LYS A C 1
ATOM 716 O O . LYS A 1 87 ? 14.188 -21.403 -26.098 1.00 37.44 87 LYS A O 1
ATOM 721 N N . ASN A 1 88 ? 14.547 -22.493 -28.047 1.00 41.72 88 ASN A N 1
ATOM 722 C CA . ASN A 1 88 ? 13.244 -22.346 -28.680 1.00 41.72 88 ASN A CA 1
ATOM 723 C C . ASN A 1 88 ? 12.177 -23.095 -27.868 1.00 41.72 88 ASN A C 1
ATOM 725 O O . ASN A 1 88 ? 11.798 -24.219 -28.190 1.00 41.72 88 ASN A O 1
ATOM 729 N N . GLN A 1 89 ? 11.676 -22.469 -26.814 1.00 50.75 89 GLN A N 1
ATOM 730 C CA . GLN A 1 89 ? 10.355 -22.761 -26.285 1.00 50.75 89 GLN A CA 1
ATOM 731 C C . GLN A 1 89 ? 9.641 -21.424 -26.188 1.00 50.75 89 GLN A C 1
ATOM 733 O O . GLN A 1 89 ? 9.802 -20.699 -25.221 1.00 50.75 89 GLN A O 1
ATOM 738 N N . ASN A 1 90 ? 8.882 -21.057 -27.219 1.00 50.97 90 ASN A N 1
ATOM 739 C CA . ASN A 1 90 ? 7.947 -19.945 -27.104 1.00 50.97 90 ASN A CA 1
ATOM 740 C C . ASN A 1 90 ? 6.846 -20.373 -26.128 1.00 50.97 90 ASN A C 1
ATOM 742 O O . ASN A 1 90 ? 5.871 -21.005 -26.534 1.00 50.97 90 ASN A O 1
ATOM 746 N N . ILE A 1 91 ? 6.994 -20.048 -24.842 1.00 58.38 91 ILE A N 1
ATOM 747 C CA . ILE A 1 91 ? 5.862 -20.082 -23.917 1.00 58.38 91 ILE A CA 1
ATOM 748 C C . ILE A 1 91 ? 4.934 -18.948 -24.346 1.00 58.38 91 ILE A C 1
ATOM 750 O O . ILE A 1 91 ? 5.151 -17.775 -24.043 1.00 58.38 91 ILE A O 1
ATOM 754 N N . CYS A 1 92 ? 3.918 -19.306 -25.127 1.00 65.88 92 CYS A N 1
ATOM 755 C CA . CYS A 1 92 ? 2.856 -18.392 -25.494 1.00 65.88 92 CYS A CA 1
ATOM 756 C C . CYS A 1 92 ? 1.892 -18.313 -24.312 1.00 65.88 92 CYS A C 1
ATOM 758 O O . CYS A 1 92 ? 1.219 -19.291 -23.992 1.00 65.88 92 CYS A O 1
ATOM 760 N N . ILE A 1 93 ? 1.856 -17.158 -23.648 1.00 83.38 93 ILE A N 1
ATOM 761 C CA . ILE A 1 93 ? 0.837 -16.864 -22.639 1.00 83.38 93 ILE A CA 1
ATOM 762 C C . ILE A 1 93 ? -0.538 -17.057 -23.290 1.00 83.38 93 ILE A C 1
ATOM 764 O O . ILE A 1 93 ? -0.805 -16.483 -24.346 1.00 83.38 93 ILE A O 1
ATOM 768 N N . SER A 1 94 ? -1.411 -17.836 -22.649 1.00 84.81 94 SER A N 1
ATOM 769 C CA . SER A 1 94 ? -2.697 -18.294 -23.191 1.00 84.81 94 SER A CA 1
ATOM 770 C C . SER A 1 94 ? -3.632 -17.185 -23.673 1.00 84.81 94 SER A C 1
ATOM 772 O O . SER A 1 94 ? -4.558 -17.449 -24.441 1.00 84.81 94 SER A O 1
ATOM 774 N N . GLN A 1 95 ? -3.431 -15.951 -23.208 1.00 83.81 95 GLN A N 1
ATOM 775 C CA . GLN A 1 95 ? -4.177 -14.770 -23.621 1.00 83.81 95 GLN A CA 1
ATOM 776 C C . GLN A 1 95 ? -3.204 -13.673 -24.067 1.00 83.81 95 GLN A C 1
ATOM 778 O O . GLN A 1 95 ? -2.314 -13.320 -23.289 1.00 83.81 95 GLN A O 1
ATOM 783 N N . PRO A 1 96 ? -3.373 -13.096 -25.270 1.00 84.69 96 PRO A N 1
ATOM 784 C CA . PRO A 1 96 ? -2.506 -12.029 -25.763 1.00 84.69 96 PRO A CA 1
ATOM 785 C C . PRO A 1 96 ? -2.756 -10.719 -25.003 1.00 84.69 96 PRO A C 1
ATOM 787 O O . PRO A 1 96 ? -3.841 -10.516 -24.449 1.00 84.69 96 PRO A O 1
ATOM 790 N N . ALA A 1 97 ? -1.785 -9.803 -24.978 1.00 82.94 97 ALA A N 1
ATOM 791 C CA . ALA A 1 97 ? -1.930 -8.522 -24.274 1.00 82.94 97 ALA A CA 1
ATOM 792 C C . ALA A 1 97 ? -3.107 -7.696 -24.827 1.00 82.94 97 ALA A C 1
ATOM 794 O O . ALA A 1 97 ? -3.802 -7.009 -24.082 1.00 82.94 97 ALA A O 1
ATOM 795 N N . GLU A 1 98 ? -3.386 -7.834 -26.121 1.00 80.94 98 GLU A N 1
ATOM 796 C CA . GLU A 1 98 ? -4.470 -7.193 -26.866 1.00 80.94 98 GLU A CA 1
ATOM 797 C C . GLU A 1 98 ? -5.863 -7.645 -26.403 1.00 80.94 98 GLU A C 1
ATOM 799 O O . GLU A 1 98 ? -6.842 -6.924 -26.591 1.00 80.94 98 GLU A O 1
ATOM 804 N N . SER A 1 99 ? -5.971 -8.809 -25.749 1.00 76.31 99 SER A N 1
ATOM 805 C CA . SER A 1 99 ? -7.227 -9.261 -25.127 1.00 76.31 99 SER A CA 1
ATOM 806 C C . SER A 1 99 ? -7.632 -8.407 -23.916 1.00 76.31 99 SER A C 1
ATOM 808 O O . SER A 1 99 ? -8.771 -8.465 -23.440 1.00 76.31 99 SER A O 1
ATOM 810 N N . CYS A 1 100 ? -6.710 -7.590 -23.403 1.00 80.50 100 CYS A N 1
ATOM 811 C CA . CYS A 1 100 ? -6.953 -6.710 -22.277 1.00 80.50 100 CYS 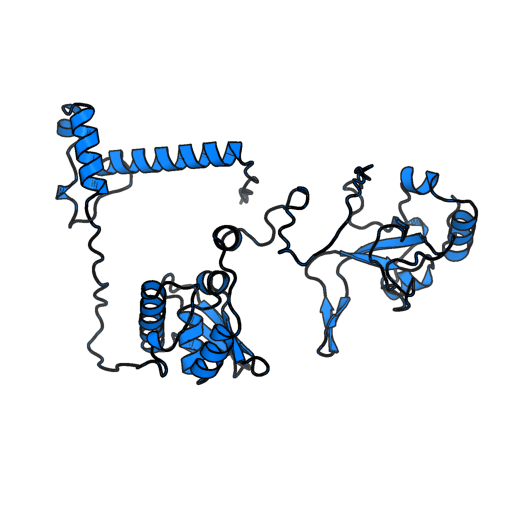A CA 1
ATOM 812 C C . CYS A 1 100 ? -7.528 -5.371 -22.738 1.00 80.50 100 CYS A C 1
ATOM 814 O O . CYS A 1 100 ? -6.857 -4.569 -23.379 1.00 80.50 100 CYS A O 1
ATOM 816 N N . THR A 1 101 ? -8.751 -5.055 -22.315 1.00 77.62 101 THR A N 1
ATOM 817 C CA . THR A 1 101 ? -9.411 -3.776 -22.617 1.00 77.62 101 THR A CA 1
ATOM 818 C C . THR A 1 101 ? -9.215 -2.763 -21.483 1.00 77.62 101 THR A C 1
ATOM 820 O O . THR A 1 101 ? -10.159 -2.085 -21.064 1.00 77.62 101 THR A O 1
ATOM 823 N N . PHE A 1 102 ? -8.014 -2.696 -20.901 1.00 80.31 102 PHE A N 1
ATOM 824 C CA . PHE A 1 102 ? -7.748 -1.809 -19.766 1.00 80.31 102 PHE A CA 1
ATOM 825 C C . PHE A 1 102 ? -7.578 -0.368 -20.249 1.00 80.31 102 PHE A C 1
ATOM 827 O O . PHE A 1 102 ? -6.599 -0.029 -20.901 1.00 80.31 102 PHE A O 1
ATOM 834 N N . SER A 1 103 ? -8.502 0.516 -19.878 1.00 74.06 103 SER A N 1
ATOM 835 C CA . SER A 1 103 ? -8.403 1.942 -20.221 1.00 74.06 103 SER A CA 1
ATOM 836 C C . SER A 1 103 ? -7.349 2.699 -19.403 1.00 74.06 103 SER A C 1
ATOM 838 O O . SER A 1 103 ? -7.030 3.837 -19.724 1.00 74.06 103 SER A O 1
ATOM 840 N N . ASP A 1 104 ? -6.872 2.116 -18.298 1.00 78.75 104 ASP A N 1
ATOM 841 C CA . ASP A 1 104 ? -5.989 2.769 -17.323 1.00 78.75 104 ASP A CA 1
ATOM 842 C C . ASP A 1 104 ? -4.521 2.317 -17.395 1.00 78.75 104 ASP A C 1
ATOM 844 O O . ASP A 1 104 ? -3.701 2.778 -16.601 1.00 78.75 104 ASP A O 1
ATOM 848 N N . VAL A 1 105 ? -4.178 1.438 -18.341 1.00 82.88 105 VAL A N 1
ATOM 849 C CA . VAL A 1 105 ? -2.803 0.980 -18.571 1.00 82.88 105 VAL A CA 1
ATOM 850 C C . VAL A 1 105 ? -2.441 1.233 -20.036 1.00 82.88 105 VAL A C 1
ATOM 852 O O . VAL A 1 105 ? -3.158 0.754 -20.912 1.00 82.88 105 VAL A O 1
ATOM 855 N N . PRO A 1 106 ? -1.358 1.974 -20.339 1.00 84.25 106 PRO A N 1
ATOM 856 C CA . PRO A 1 106 ? -0.917 2.166 -21.718 1.00 84.25 106 PRO A CA 1
ATOM 857 C C . PRO A 1 106 ? -0.609 0.830 -22.403 1.00 84.25 106 PRO A C 1
ATOM 859 O O . PRO A 1 106 ? -0.009 -0.050 -21.785 1.00 84.25 106 PRO A O 1
ATOM 862 N N . ALA A 1 107 ? -0.957 0.703 -23.687 1.00 82.25 107 ALA A N 1
ATOM 863 C CA . ALA A 1 107 ? -0.744 -0.525 -24.457 1.00 82.25 107 ALA A CA 1
ATOM 864 C C . ALA A 1 107 ? 0.721 -0.992 -24.424 1.00 82.25 107 ALA A C 1
ATOM 866 O O . ALA A 1 107 ? 0.977 -2.159 -24.161 1.00 82.25 107 ALA A O 1
ATOM 867 N N . SER A 1 108 ? 1.681 -0.069 -24.554 1.00 83.06 108 SER A N 1
ATOM 868 C CA . SER A 1 108 ? 3.114 -0.384 -24.455 1.00 83.06 108 SER A CA 1
ATOM 869 C C . SER A 1 108 ? 3.505 -0.995 -23.106 1.00 83.06 108 SER A C 1
ATOM 871 O O . SER A 1 108 ? 4.275 -1.945 -23.053 1.00 83.06 108 SER A O 1
ATOM 873 N N . VAL A 1 109 ? 2.930 -0.498 -22.008 1.00 86.31 109 VAL A N 1
ATOM 874 C CA . VAL A 1 109 ? 3.172 -1.036 -20.663 1.00 86.31 109 VAL A CA 1
ATOM 875 C C . VAL A 1 109 ? 2.577 -2.438 -20.524 1.00 86.31 109 VAL A C 1
ATOM 877 O O . VAL A 1 109 ? 3.167 -3.280 -19.852 1.00 86.31 109 VAL A O 1
ATOM 880 N N . LEU A 1 110 ? 1.429 -2.708 -21.154 1.00 88.50 110 LEU A N 1
ATOM 881 C CA . LEU A 1 110 ? 0.833 -4.045 -21.167 1.00 88.50 110 LEU A CA 1
ATOM 882 C C . LEU A 1 110 ? 1.659 -5.029 -21.987 1.00 88.50 110 LEU A C 1
ATOM 884 O O . LEU A 1 110 ? 1.960 -6.108 -21.485 1.00 88.50 110 LEU A O 1
ATOM 888 N N . THR A 1 111 ? 2.086 -4.651 -23.190 1.00 87.75 111 THR A N 1
ATOM 889 C CA . THR A 1 111 ? 2.973 -5.477 -24.017 1.00 87.75 111 THR A CA 1
ATOM 890 C C . THR A 1 111 ? 4.256 -5.827 -23.258 1.00 87.75 111 THR A C 1
ATOM 892 O O . THR A 1 111 ? 4.622 -6.999 -23.177 1.00 87.75 111 THR A O 1
ATOM 895 N N . ASP A 1 112 ? 4.874 -4.849 -22.587 1.00 86.56 112 ASP A N 1
ATOM 896 C CA . ASP A 1 112 ? 6.051 -5.073 -21.741 1.00 86.56 112 ASP A CA 1
ATOM 897 C C . ASP A 1 112 ? 5.771 -6.015 -20.559 1.00 86.56 112 ASP A C 1
ATOM 899 O O . ASP A 1 112 ? 6.622 -6.829 -20.195 1.00 86.56 112 ASP A O 1
ATOM 903 N N . MET A 1 113 ? 4.603 -5.900 -19.914 1.00 92.12 113 MET A N 1
ATOM 904 C CA . MET A 1 113 ? 4.212 -6.792 -18.815 1.00 92.12 113 MET A CA 1
ATOM 905 C C . MET A 1 113 ? 4.046 -8.235 -19.288 1.00 92.12 113 MET A C 1
ATOM 907 O O . MET A 1 113 ? 4.460 -9.144 -18.570 1.00 92.12 113 MET A O 1
ATOM 911 N N . TRP A 1 114 ? 3.450 -8.438 -20.465 1.00 92.88 114 TRP A N 1
ATOM 912 C CA . TRP A 1 114 ? 3.261 -9.759 -21.064 1.00 92.88 114 TRP A CA 1
ATOM 913 C C . TRP A 1 114 ? 4.584 -10.381 -21.482 1.00 92.88 114 TRP A C 1
ATOM 915 O O . TRP A 1 114 ? 4.848 -11.524 -21.125 1.00 92.88 114 TRP A O 1
ATOM 925 N N . SER A 1 115 ? 5.443 -9.610 -22.148 1.00 89.62 115 SER A N 1
ATOM 926 C CA . SER A 1 115 ? 6.782 -10.060 -22.530 1.00 89.62 115 SER A CA 1
ATOM 927 C C . SER A 1 115 ? 7.576 -10.539 -21.304 1.00 89.62 115 SER A C 1
ATOM 929 O O . SER A 1 115 ? 7.969 -11.700 -21.222 1.00 89.62 115 SER A O 1
ATOM 931 N N . LYS A 1 116 ? 7.647 -9.712 -20.251 1.00 91.06 116 LYS A N 1
ATOM 932 C CA . LYS A 1 116 ? 8.327 -10.073 -18.993 1.00 91.06 116 LYS A CA 1
ATOM 933 C C . LYS A 1 116 ? 7.683 -11.248 -18.261 1.00 91.06 116 LYS A C 1
ATOM 935 O O . LYS A 1 116 ? 8.370 -11.961 -17.537 1.00 91.06 116 LYS A O 1
ATOM 940 N N . ALA A 1 117 ? 6.366 -11.419 -18.367 1.00 93.50 117 ALA A N 1
ATOM 941 C CA . ALA A 1 117 ? 5.689 -12.577 -17.792 1.00 93.50 117 ALA A CA 1
ATOM 942 C C . ALA A 1 117 ? 6.077 -13.866 -18.533 1.00 93.50 117 ALA A C 1
ATOM 944 O O . ALA A 1 117 ? 6.291 -14.884 -17.881 1.00 93.50 117 ALA A O 1
ATOM 945 N N . GLY A 1 118 ? 6.230 -13.798 -19.859 1.00 91.56 118 GLY A N 1
ATOM 946 C CA . GLY A 1 118 ? 6.762 -14.885 -20.677 1.00 91.56 118 GLY A CA 1
ATOM 947 C C . GLY A 1 118 ? 8.187 -15.243 -20.264 1.00 91.56 118 GLY A C 1
ATOM 948 O O . GLY A 1 118 ? 8.449 -16.398 -19.945 1.00 91.56 118 GLY A O 1
ATOM 949 N N . ASP A 1 119 ? 9.066 -14.244 -20.137 1.00 89.62 119 ASP A N 1
ATOM 950 C CA . ASP A 1 119 ? 10.447 -14.441 -19.667 1.00 89.62 119 ASP A CA 1
ATOM 951 C C . ASP A 1 119 ? 10.507 -15.146 -18.305 1.00 89.62 119 ASP A C 1
ATOM 953 O O . ASP A 1 119 ? 11.313 -16.049 -18.096 1.00 89.62 119 ASP A O 1
ATOM 957 N N . ILE A 1 120 ? 9.633 -14.756 -17.370 1.00 91.62 120 ILE A N 1
ATOM 958 C CA . ILE A 1 120 ? 9.533 -15.392 -16.051 1.00 91.62 120 ILE A CA 1
ATOM 959 C C . ILE A 1 120 ? 9.147 -16.869 -16.181 1.00 91.62 120 ILE A C 1
ATOM 961 O O . ILE A 1 120 ? 9.702 -17.696 -15.467 1.00 91.62 120 ILE A O 1
ATOM 965 N N . LEU A 1 121 ? 8.202 -17.208 -17.060 1.00 90.44 121 LEU A N 1
ATOM 966 C CA . LEU A 1 121 ? 7.750 -18.590 -17.245 1.00 90.44 121 LEU A CA 1
ATOM 967 C C . LEU A 1 121 ? 8.814 -19.478 -17.906 1.00 90.44 121 LEU A C 1
ATOM 969 O O . LEU A 1 121 ? 8.800 -20.688 -17.698 1.00 90.44 121 LEU A O 1
ATOM 973 N N . LEU A 1 122 ? 9.742 -18.892 -18.670 1.00 87.88 122 LEU A N 1
ATOM 974 C CA . LEU A 1 122 ? 10.848 -19.616 -19.309 1.00 87.88 122 LEU A CA 1
ATOM 975 C C . LEU A 1 122 ? 11.952 -20.015 -18.331 1.00 87.88 122 LEU A C 1
ATOM 977 O O . LEU A 1 122 ? 12.701 -20.958 -18.590 1.00 87.88 122 LEU A O 1
ATOM 981 N N . ILE A 1 123 ? 12.084 -19.292 -17.220 1.00 85.00 123 ILE A N 1
ATOM 982 C CA . ILE A 1 123 ? 13.124 -19.556 -16.232 1.00 85.00 123 ILE A CA 1
ATOM 983 C C . ILE A 1 123 ? 12.656 -20.675 -15.307 1.00 85.00 123 ILE A C 1
ATOM 985 O O . ILE A 1 123 ? 11.672 -20.550 -14.573 1.00 85.00 123 ILE A O 1
ATOM 989 N N . GLU A 1 124 ? 13.418 -21.764 -15.298 1.00 80.44 124 GLU A N 1
ATOM 990 C CA . GLU A 1 124 ? 13.169 -22.895 -14.414 1.00 80.44 124 GLU A CA 1
ATOM 991 C C . GLU A 1 124 ? 13.112 -22.435 -12.946 1.00 80.44 124 GLU A C 1
ATOM 993 O O . GLU A 1 124 ? 13.959 -21.680 -12.467 1.00 80.44 124 GLU A O 1
ATOM 998 N N . HIS A 1 125 ? 12.067 -22.861 -12.235 1.00 83.50 125 HIS A N 1
ATOM 999 C CA . HIS A 1 125 ? 11.787 -22.495 -10.840 1.00 83.50 125 HIS A CA 1
ATOM 1000 C C . HIS A 1 125 ? 11.548 -20.998 -10.555 1.00 83.50 125 HIS A C 1
ATOM 1002 O O . HIS A 1 125 ? 11.405 -20.620 -9.390 1.00 83.50 125 HIS A O 1
ATOM 1008 N N . ALA A 1 126 ? 11.423 -20.129 -11.564 1.00 87.62 126 ALA A N 1
ATOM 1009 C CA . ALA A 1 126 ? 11.052 -18.731 -11.323 1.00 87.62 126 ALA A CA 1
ATOM 1010 C C . ALA A 1 126 ? 9.603 -18.570 -10.839 1.00 87.62 126 ALA A C 1
ATOM 1012 O O . ALA A 1 126 ? 9.294 -17.588 -10.160 1.00 87.62 126 ALA A O 1
ATOM 1013 N N . VAL A 1 127 ? 8.734 -19.543 -11.130 1.00 91.25 127 VAL A N 1
ATOM 1014 C CA . VAL A 1 127 ? 7.393 -19.672 -10.552 1.00 91.25 127 VAL A CA 1
ATOM 1015 C C . VAL A 1 127 ? 7.341 -20.953 -9.725 1.00 91.25 127 VAL A C 1
ATOM 1017 O O . VAL A 1 127 ? 7.433 -22.058 -10.248 1.00 91.25 127 VAL A O 1
ATOM 1020 N N . CYS A 1 128 ? 7.201 -20.811 -8.408 1.00 89.81 128 CYS A N 1
ATOM 1021 C CA . CYS A 1 128 ? 7.144 -21.937 -7.478 1.00 89.81 128 CYS A CA 1
ATOM 1022 C C . CYS A 1 128 ? 5.776 -22.029 -6.797 1.00 89.81 128 CYS A C 1
ATOM 1024 O O . CYS A 1 128 ? 5.215 -21.020 -6.357 1.00 89.81 128 CYS A O 1
ATOM 1026 N N . LYS A 1 129 ? 5.260 -23.254 -6.638 1.00 90.81 129 LYS A N 1
ATOM 1027 C CA . LYS A 1 129 ? 4.081 -23.534 -5.802 1.00 90.81 129 LYS A CA 1
ATOM 1028 C C . LYS A 1 129 ? 4.400 -23.255 -4.337 1.00 90.81 129 LYS A C 1
ATOM 1030 O O . LYS A 1 129 ? 5.463 -23.633 -3.848 1.00 90.81 129 LYS A O 1
ATOM 1035 N N . VAL A 1 130 ? 3.476 -22.612 -3.628 1.00 88.31 130 VAL A N 1
ATOM 1036 C CA . VAL A 1 130 ? 3.619 -22.408 -2.183 1.00 88.31 130 VAL A CA 1
ATOM 1037 C C . VAL A 1 130 ? 3.148 -23.679 -1.459 1.00 88.31 130 VAL A C 1
ATOM 1039 O O . VAL A 1 130 ? 2.024 -24.126 -1.706 1.00 88.31 130 VAL A O 1
ATOM 1042 N N . PRO A 1 131 ? 3.966 -24.291 -0.579 1.00 81.56 131 PRO A N 1
ATOM 1043 C CA . PRO A 1 131 ? 3.572 -25.499 0.141 1.00 81.56 131 PRO A CA 1
ATOM 1044 C C . PRO A 1 131 ? 2.260 -25.305 0.910 1.00 81.56 131 PRO A C 1
ATOM 1046 O O . PRO A 1 131 ? 2.095 -24.330 1.640 1.00 81.56 131 PRO A O 1
ATOM 1049 N N . GLY A 1 132 ? 1.312 -26.226 0.727 1.00 81.69 132 GLY A N 1
ATOM 1050 C CA . GLY A 1 132 ? -0.008 -26.163 1.365 1.00 81.69 132 GLY A CA 1
ATOM 1051 C C . GLY A 1 132 ? -0.998 -25.170 0.738 1.00 81.69 132 GLY A C 1
ATOM 1052 O O . GLY A 1 132 ? -2.124 -25.071 1.218 1.00 81.69 132 GLY A O 1
ATOM 1053 N N . GLN A 1 133 ? -0.628 -24.458 -0.336 1.00 85.25 133 GLN A N 1
ATOM 1054 C CA . GLN A 1 133 ? -1.494 -23.484 -1.008 1.00 85.25 133 GLN A CA 1
ATOM 1055 C C . GLN A 1 133 ? -1.512 -23.701 -2.529 1.00 85.25 133 GLN A C 1
ATOM 1057 O O . GLN A 1 133 ? -0.643 -23.232 -3.261 1.00 85.25 133 GLN A O 1
ATOM 1062 N N . GLN A 1 134 ? -2.541 -24.398 -3.018 1.00 83.38 134 GLN A N 1
ATOM 1063 C CA . GLN A 1 134 ? -2.687 -24.733 -4.445 1.00 83.38 134 GLN A CA 1
ATOM 1064 C C . GLN A 1 134 ? -2.910 -23.500 -5.337 1.00 83.38 134 GLN A C 1
ATOM 1066 O O . GLN A 1 134 ? -2.454 -23.471 -6.480 1.00 83.38 134 GLN A O 1
ATOM 1071 N N . ASP A 1 135 ? -3.558 -22.470 -4.792 1.00 91.38 135 ASP A N 1
ATOM 1072 C CA . ASP A 1 135 ? -3.939 -21.246 -5.508 1.00 91.38 135 ASP A CA 1
ATOM 1073 C C . ASP A 1 135 ? -2.906 -20.114 -5.360 1.00 91.38 135 ASP A C 1
ATOM 1075 O O . ASP A 1 135 ? -3.163 -18.976 -5.758 1.00 91.38 135 ASP A O 1
ATOM 1079 N N . SER A 1 136 ? -1.736 -20.417 -4.793 1.00 93.25 136 SER A N 1
ATOM 1080 C CA . SER A 1 136 ? -0.688 -19.432 -4.536 1.00 93.25 136 SER A CA 1
ATOM 1081 C C . SER A 1 136 ? 0.620 -19.807 -5.216 1.00 93.25 136 SER A C 1
ATOM 1083 O O . SER A 1 136 ? 0.995 -20.983 -5.310 1.00 93.25 136 SER A O 1
ATOM 1085 N N . ARG A 1 137 ? 1.340 -18.786 -5.679 1.00 93.88 137 ARG A N 1
ATOM 1086 C CA . ARG A 1 137 ? 2.663 -18.891 -6.292 1.00 93.88 137 ARG A CA 1
ATOM 1087 C C . ARG A 1 137 ? 3.625 -17.892 -5.688 1.00 93.88 137 ARG A C 1
ATOM 1089 O O . ARG A 1 137 ? 3.247 -16.796 -5.284 1.00 93.88 137 ARG A O 1
ATOM 1096 N N . ARG A 1 138 ? 4.895 -18.268 -5.668 1.00 94.31 138 ARG A N 1
ATOM 1097 C CA . ARG A 1 138 ? 6.002 -17.352 -5.433 1.00 94.31 138 ARG A CA 1
ATOM 1098 C C . ARG A 1 138 ? 6.714 -17.134 -6.761 1.00 94.31 138 ARG A C 1
ATOM 1100 O O . ARG A 1 138 ? 7.147 -18.102 -7.376 1.00 94.31 138 ARG A O 1
ATOM 1107 N N . VAL A 1 139 ? 6.776 -15.880 -7.197 1.00 93.50 139 VAL A N 1
ATOM 1108 C CA . VAL A 1 139 ? 7.303 -15.492 -8.510 1.00 93.50 139 VAL A CA 1
ATOM 1109 C C . VAL A 1 139 ? 8.543 -14.625 -8.333 1.00 93.50 139 VAL A C 1
ATOM 1111 O O . VAL A 1 139 ? 8.490 -13.610 -7.638 1.00 93.50 139 VAL A O 1
ATOM 1114 N N . THR A 1 140 ? 9.665 -15.010 -8.930 1.00 89.06 140 THR A N 1
ATOM 1115 C CA . THR A 1 140 ? 10.936 -14.280 -8.821 1.00 89.06 140 THR A CA 1
ATOM 1116 C C . THR A 1 140 ? 10.867 -12.917 -9.513 1.00 89.06 140 THR A C 1
ATOM 1118 O O . THR A 1 140 ? 10.249 -12.760 -10.565 1.00 89.06 140 THR A O 1
ATOM 1121 N N . SER A 1 141 ? 11.506 -11.909 -8.918 1.00 85.25 141 SER A N 1
ATOM 1122 C CA . SER A 1 141 ? 11.633 -10.581 -9.519 1.00 85.25 141 SER A CA 1
ATOM 1123 C C . SER A 1 141 ? 12.826 -10.527 -10.470 1.00 85.25 141 SER A C 1
ATOM 1125 O O . SER A 1 141 ? 13.974 -10.670 -10.051 1.00 85.25 141 SER A O 1
ATOM 1127 N N . MET A 1 142 ? 12.568 -10.222 -11.742 1.00 79.25 142 MET A N 1
ATOM 1128 C CA . MET A 1 142 ? 13.623 -10.045 -12.751 1.00 79.25 142 MET A CA 1
ATOM 1129 C C . MET A 1 142 ? 14.501 -8.812 -12.495 1.00 79.25 142 MET A C 1
ATOM 1131 O O . MET A 1 142 ? 15.648 -8.758 -12.923 1.00 79.25 142 MET A O 1
ATOM 1135 N N . SER A 1 143 ? 13.984 -7.813 -11.776 1.00 73.62 143 SER A N 1
ATOM 1136 C CA . SER A 1 143 ? 14.738 -6.598 -11.436 1.00 73.62 143 SER A CA 1
ATOM 1137 C C . SER A 1 143 ? 15.675 -6.796 -10.244 1.00 73.62 143 SER A C 1
ATOM 1139 O O . SER A 1 143 ? 16.612 -6.025 -10.060 1.00 73.62 143 SER A O 1
ATOM 1141 N N . ASN A 1 144 ? 15.404 -7.797 -9.403 1.00 74.62 144 ASN A N 1
ATOM 1142 C CA . ASN A 1 144 ? 16.241 -8.153 -8.268 1.00 74.62 144 ASN A CA 1
ATOM 1143 C C . ASN A 1 144 ? 16.035 -9.633 -7.932 1.00 74.62 144 ASN A C 1
ATOM 1145 O O . ASN A 1 144 ? 15.085 -9.989 -7.229 1.00 74.62 144 ASN A O 1
ATOM 1149 N N . SER A 1 145 ? 16.973 -10.468 -8.378 1.00 69.25 145 SER A N 1
ATOM 1150 C CA . SER A 1 145 ? 16.947 -11.925 -8.208 1.00 69.25 145 SER A CA 1
ATOM 1151 C C . SER A 1 145 ? 16.911 -12.396 -6.749 1.00 69.25 145 SER A C 1
ATOM 1153 O O . SER A 1 145 ? 16.546 -13.537 -6.485 1.00 69.25 145 SER A O 1
ATOM 1155 N N . LYS A 1 146 ? 17.233 -11.528 -5.777 1.00 73.50 146 LYS A N 1
ATOM 1156 C CA . LYS A 1 146 ? 17.121 -11.831 -4.338 1.00 73.50 146 LYS A CA 1
ATOM 1157 C C . LYS A 1 146 ? 15.707 -11.634 -3.788 1.00 73.50 146 LYS A C 1
ATOM 1159 O O . LYS A 1 146 ? 15.469 -11.876 -2.606 1.00 73.50 146 LYS A O 1
ATOM 1164 N N . THR A 1 147 ? 14.775 -11.151 -4.606 1.00 80.81 147 THR A N 1
ATOM 1165 C CA . THR A 1 147 ? 13.400 -10.857 -4.198 1.00 80.81 147 THR A CA 1
ATOM 1166 C C . THR A 1 147 ? 12.409 -11.685 -5.000 1.00 80.81 147 THR A C 1
ATOM 1168 O O . THR A 1 147 ? 12.590 -11.931 -6.190 1.00 80.81 147 THR A O 1
ATOM 1171 N N . SER A 1 148 ? 11.343 -12.113 -4.332 1.00 89.38 148 SER A N 1
ATOM 1172 C CA . SER A 1 148 ? 10.216 -12.798 -4.953 1.00 89.38 148 SER A CA 1
ATOM 1173 C C . SER A 1 148 ? 8.915 -12.205 -4.441 1.00 89.38 148 SER A C 1
ATOM 1175 O O . SER A 1 148 ? 8.851 -11.666 -3.334 1.00 89.38 148 SER A O 1
ATOM 1177 N N . HIS A 1 149 ? 7.890 -12.304 -5.269 1.00 93.25 149 HIS A N 1
ATOM 1178 C CA . HIS A 1 149 ? 6.574 -11.752 -5.037 1.00 93.25 149 HIS A CA 1
ATOM 1179 C C . HIS A 1 149 ? 5.578 -12.871 -4.778 1.00 93.25 149 HIS A C 1
ATOM 1181 O O . HIS A 1 149 ? 5.566 -13.881 -5.486 1.00 93.25 149 HIS A O 1
ATOM 1187 N N . TYR A 1 150 ? 4.749 -12.699 -3.752 1.00 93.81 150 TYR A N 1
ATOM 1188 C CA . TYR A 1 150 ? 3.660 -13.628 -3.473 1.00 93.81 150 TYR A CA 1
ATOM 1189 C C . TYR A 1 150 ? 2.466 -13.297 -4.370 1.00 93.81 150 TYR A C 1
ATOM 1191 O O . TYR A 1 150 ? 1.991 -12.156 -4.395 1.00 93.81 150 TYR A O 1
ATOM 1199 N N . VAL A 1 151 ? 2.008 -14.296 -5.121 1.00 96.38 151 VAL A N 1
ATOM 1200 C CA . VAL A 1 151 ? 0.861 -14.224 -6.021 1.00 96.38 151 VAL A CA 1
ATOM 1201 C C . VAL A 1 151 ? -0.224 -15.161 -5.515 1.00 96.38 151 VAL A C 1
ATOM 1203 O O . VAL A 1 151 ? 0.045 -16.328 -5.253 1.00 96.38 151 VAL A O 1
ATOM 1206 N N . GLU A 1 152 ? -1.449 -14.663 -5.391 1.00 96.25 152 GLU A N 1
ATOM 1207 C CA . GLU A 1 152 ? -2.573 -15.426 -4.840 1.00 96.25 152 GLU A CA 1
ATOM 1208 C C . GLU A 1 152 ? -3.822 -15.269 -5.698 1.00 96.25 152 GLU A C 1
ATOM 1210 O O . GLU A 1 152 ? -4.267 -14.148 -5.971 1.00 96.25 152 GLU A O 1
ATOM 1215 N N . TYR A 1 153 ? -4.408 -16.401 -6.080 1.00 95.94 153 TYR A N 1
ATOM 1216 C CA . TYR A 1 153 ? -5.687 -16.476 -6.763 1.00 95.94 153 TYR A CA 1
ATOM 1217 C C . TYR A 1 153 ? -6.846 -16.643 -5.770 1.00 95.94 153 TYR A C 1
ATOM 1219 O O . TYR A 1 153 ? -6.869 -17.530 -4.924 1.00 95.94 153 TYR A O 1
ATOM 1227 N N . THR A 1 154 ? -7.862 -15.790 -5.893 1.00 94.06 154 THR A N 1
ATOM 1228 C CA . THR A 1 154 ? -9.092 -15.844 -5.099 1.00 94.06 154 THR A CA 1
ATOM 1229 C C . THR A 1 154 ? -10.237 -16.436 -5.926 1.00 94.06 154 THR A C 1
ATOM 1231 O O . THR A 1 154 ? -10.917 -15.709 -6.657 1.00 94.06 154 THR A O 1
ATOM 1234 N N . ARG A 1 155 ? -10.525 -17.734 -5.742 1.00 89.12 155 ARG A N 1
ATOM 1235 C CA . ARG A 1 155 ? -11.583 -18.474 -6.471 1.00 89.12 155 ARG A CA 1
ATOM 1236 C C . ARG A 1 155 ? -12.936 -17.765 -6.515 1.00 89.12 155 ARG A C 1
ATOM 1238 O O . ARG A 1 155 ? -13.544 -17.662 -7.572 1.00 89.12 155 ARG A O 1
ATOM 1245 N N . LYS A 1 156 ? -13.391 -17.222 -5.378 1.00 87.81 156 LYS A N 1
ATOM 1246 C CA . LYS A 1 156 ? -14.711 -16.570 -5.262 1.00 87.81 156 LYS A CA 1
ATOM 1247 C C . LYS A 1 156 ? -14.882 -15.353 -6.175 1.00 87.81 156 LYS A C 1
ATOM 1249 O O . LYS A 1 156 ? -16.002 -15.044 -6.556 1.00 87.81 156 LYS A O 1
ATOM 1254 N N . SER A 1 157 ? -13.801 -14.629 -6.465 1.00 87.75 157 SER A N 1
ATOM 1255 C CA . SER A 1 157 ? -13.868 -13.368 -7.216 1.00 87.75 157 SER A CA 1
ATOM 1256 C C . SER A 1 157 ? -13.234 -13.441 -8.601 1.00 87.75 157 SER A C 1
ATOM 1258 O O . SER A 1 157 ? -13.465 -12.545 -9.406 1.00 87.75 157 SER A O 1
ATOM 1260 N N . GLY A 1 158 ? -12.424 -14.464 -8.884 1.00 87.88 158 GLY A N 1
ATOM 1261 C CA . GLY A 1 158 ? -11.595 -14.495 -10.089 1.00 87.88 158 GLY A CA 1
ATOM 1262 C C . GLY A 1 158 ? -10.366 -13.580 -10.005 1.00 87.88 158 GLY A C 1
ATOM 1263 O O . GLY A 1 158 ? -9.642 -13.433 -10.984 1.00 87.88 158 GLY A O 1
ATOM 1264 N N . ARG A 1 159 ? -10.115 -12.942 -8.853 1.00 94.19 159 ARG A N 1
ATOM 1265 C CA . ARG A 1 159 ? -9.000 -12.010 -8.667 1.00 94.19 159 ARG A CA 1
ATOM 1266 C C . ARG A 1 159 ? -7.685 -12.757 -8.489 1.00 94.19 159 ARG A C 1
ATOM 1268 O O . ARG A 1 159 ? -7.599 -13.644 -7.648 1.00 94.19 159 ARG A O 1
ATOM 1275 N N . VAL A 1 160 ? -6.638 -12.290 -9.161 1.00 96.62 160 VAL A N 1
ATOM 1276 C CA . VAL A 1 160 ? -5.245 -12.625 -8.839 1.00 96.62 160 VAL A CA 1
ATOM 1277 C C . VAL A 1 160 ? -4.593 -11.401 -8.215 1.00 96.62 160 VAL A C 1
ATOM 1279 O O . VAL A 1 160 ? -4.762 -10.288 -8.720 1.00 96.62 160 VAL A O 1
ATOM 1282 N N . SER A 1 161 ? -3.910 -11.580 -7.086 1.00 95.00 161 SER A N 1
ATOM 1283 C CA . SER A 1 161 ? -3.226 -10.518 -6.349 1.00 95.00 161 SER A CA 1
ATOM 1284 C C . SER A 1 161 ? -1.722 -10.720 -6.305 1.00 95.00 161 SER A C 1
ATOM 1286 O O . SER A 1 161 ? -1.263 -11.850 -6.345 1.00 95.00 161 SER A O 1
ATOM 1288 N N . CYS A 1 162 ? -0.964 -9.623 -6.268 1.00 95.12 162 CYS A N 1
ATOM 1289 C CA . CYS A 1 162 ? 0.488 -9.632 -6.135 1.00 95.12 162 CYS A CA 1
ATOM 1290 C C . CYS A 1 162 ? 0.923 -8.506 -5.185 1.00 95.12 162 CYS A C 1
ATOM 1292 O O . CYS A 1 162 ? 0.317 -7.430 -5.167 1.00 95.12 162 CYS A O 1
ATOM 1294 N N . ASP A 1 163 ? 1.971 -8.738 -4.399 1.00 90.69 163 ASP A N 1
ATOM 1295 C CA . ASP A 1 163 ? 2.527 -7.771 -3.441 1.00 90.69 163 ASP A CA 1
ATOM 1296 C C . ASP A 1 163 ? 3.493 -6.742 -4.068 1.00 90.69 163 ASP A C 1
ATOM 1298 O O . ASP A 1 163 ? 3.953 -5.823 -3.387 1.00 90.69 163 ASP A O 1
ATOM 1302 N N . CYS A 1 164 ? 3.783 -6.847 -5.370 1.00 89.00 164 CYS A N 1
ATOM 1303 C CA . CYS A 1 164 ? 4.704 -5.935 -6.043 1.00 89.00 164 CYS A CA 1
ATOM 1304 C C . CYS A 1 164 ? 4.119 -4.527 -6.260 1.00 89.00 164 CYS A C 1
ATOM 1306 O O . CYS A 1 164 ? 2.905 -4.306 -6.346 1.00 89.00 164 CYS A O 1
ATOM 1308 N N . TYR A 1 165 ? 5.020 -3.561 -6.441 1.00 84.25 165 TYR A N 1
ATOM 1309 C CA . TYR A 1 165 ? 4.679 -2.159 -6.673 1.00 84.25 165 TYR A CA 1
ATOM 1310 C C . TYR A 1 165 ? 3.765 -1.955 -7.893 1.00 84.25 165 TYR A C 1
ATOM 1312 O O . TYR A 1 165 ? 2.728 -1.302 -7.783 1.00 84.25 165 TYR A O 1
ATOM 1320 N N . MET A 1 166 ? 4.088 -2.577 -9.032 1.00 85.31 166 MET A N 1
ATOM 1321 C CA . MET A 1 166 ? 3.298 -2.441 -10.264 1.00 85.31 166 MET A CA 1
ATOM 1322 C C . MET A 1 166 ? 1.856 -2.925 -10.080 1.00 85.31 166 MET A C 1
ATOM 1324 O O . MET A 1 166 ? 0.921 -2.263 -10.526 1.00 85.31 166 MET A O 1
ATOM 1328 N N . TYR A 1 167 ? 1.654 -4.015 -9.334 1.00 90.50 167 TYR A N 1
ATOM 1329 C CA . TYR A 1 167 ? 0.312 -4.490 -9.012 1.00 90.50 167 TYR A CA 1
ATOM 1330 C C . TYR A 1 167 ? -0.428 -3.512 -8.095 1.00 90.50 167 TYR A C 1
ATOM 1332 O O . TYR A 1 167 ? -1.626 -3.279 -8.260 1.00 90.50 167 TYR A O 1
ATOM 1340 N N . LYS A 1 168 ? 0.262 -2.888 -7.134 1.00 85.81 168 LYS A N 1
ATOM 1341 C CA . LYS A 1 168 ? -0.346 -1.863 -6.274 1.00 85.81 168 LYS A CA 1
ATOM 1342 C C . LYS A 1 168 ? -0.899 -0.698 -7.104 1.00 85.81 168 LYS A C 1
ATOM 1344 O O . LYS A 1 168 ? -2.012 -0.263 -6.789 1.00 85.81 168 LYS A O 1
ATOM 1349 N N . LEU A 1 169 ? -0.179 -0.294 -8.158 1.00 82.25 169 LEU A N 1
ATOM 1350 C CA . LEU A 1 169 ? -0.550 0.765 -9.105 1.00 82.25 169 LEU A CA 1
ATOM 1351 C C . LEU A 1 169 ? -1.687 0.387 -10.048 1.00 82.25 169 LEU A C 1
ATOM 1353 O O . LEU A 1 169 ? -2.714 1.059 -10.060 1.00 82.25 169 LEU A O 1
ATOM 1357 N N . TYR A 1 170 ? -1.486 -0.661 -10.846 1.00 85.81 170 TYR A N 1
ATOM 1358 C CA . TYR A 1 170 ? -2.331 -0.977 -11.998 1.00 85.81 170 TYR A CA 1
ATOM 1359 C C . TYR A 1 170 ? -3.302 -2.127 -11.726 1.00 85.81 170 TYR A C 1
ATOM 1361 O O . TYR A 1 170 ? -4.108 -2.476 -12.584 1.00 85.81 170 TYR A O 1
ATOM 1369 N N . LYS A 1 171 ? -3.229 -2.763 -10.548 1.00 91.06 171 LYS A N 1
ATOM 1370 C CA . LYS A 1 171 ? -3.925 -4.030 -10.233 1.00 91.06 171 LYS A CA 1
ATOM 1371 C C . LYS A 1 171 ? -3.624 -5.149 -11.234 1.00 91.06 171 LYS A C 1
ATOM 1373 O O . LYS A 1 171 ? -4.400 -6.090 -11.362 1.00 91.06 171 LYS A O 1
ATOM 1378 N N . ILE A 1 172 ? -2.487 -5.029 -11.913 1.00 93.12 172 ILE A N 1
ATOM 1379 C CA . ILE A 1 172 ? -1.885 -6.003 -12.813 1.00 93.12 172 ILE A CA 1
ATOM 1380 C C . ILE A 1 172 ? -0.371 -5.759 -12.852 1.00 93.12 172 ILE A C 1
ATOM 1382 O O . ILE A 1 172 ? 0.095 -4.643 -12.618 1.00 93.12 172 ILE A O 1
ATOM 1386 N N . CYS A 1 173 ? 0.400 -6.817 -13.071 1.00 94.12 173 CYS A N 1
ATOM 1387 C CA . CYS A 1 173 ? 1.847 -6.785 -13.262 1.00 94.12 173 CYS A CA 1
ATOM 1388 C C . CYS A 1 173 ? 2.298 -8.086 -13.933 1.00 94.12 173 CYS A C 1
ATOM 1390 O O . CYS A 1 173 ? 1.547 -9.062 -13.942 1.00 94.12 173 CYS A O 1
ATOM 1392 N N . GLN A 1 174 ? 3.552 -8.137 -14.379 1.00 94.62 174 GLN A N 1
ATOM 1393 C CA . GLN A 1 174 ? 4.150 -9.339 -14.959 1.00 94.62 174 GLN A CA 1
ATOM 1394 C C . GLN A 1 174 ? 4.101 -10.558 -14.017 1.00 94.62 174 GLN A C 1
ATOM 1396 O O . GLN A 1 174 ? 3.803 -11.660 -14.459 1.00 94.62 174 GLN A O 1
ATOM 1401 N N . HIS A 1 175 ? 4.291 -10.371 -12.701 1.00 96.19 175 HIS A N 1
ATOM 1402 C CA . HIS A 1 175 ? 4.243 -11.482 -11.739 1.00 96.19 175 HIS A CA 1
ATOM 1403 C C . HIS A 1 175 ? 2.833 -12.071 -11.604 1.00 96.19 175 HIS A C 1
ATOM 1405 O O . HIS A 1 175 ? 2.674 -13.282 -11.509 1.00 96.19 175 HIS A O 1
ATOM 1411 N N . ALA A 1 176 ? 1.805 -11.216 -11.594 1.00 96.38 176 ALA A N 1
ATOM 1412 C CA . ALA A 1 176 ? 0.416 -11.652 -11.513 1.00 96.38 176 ALA A CA 1
ATOM 1413 C C . ALA A 1 176 ? -0.013 -12.371 -12.796 1.00 96.38 176 ALA A C 1
ATOM 1415 O O . ALA A 1 176 ? -0.734 -13.355 -12.702 1.00 96.38 176 ALA A O 1
ATOM 1416 N N . VAL A 1 177 ? 0.448 -11.910 -13.965 1.00 96.06 177 VAL A N 1
ATOM 1417 C CA . VAL A 1 177 ? 0.199 -12.580 -15.252 1.00 96.06 177 VAL A CA 1
ATOM 1418 C C . VAL A 1 177 ? 0.879 -13.950 -15.280 1.00 96.06 177 VAL A C 1
ATOM 1420 O O . VAL A 1 177 ? 0.189 -14.943 -15.482 1.00 96.06 177 VAL A O 1
ATOM 1423 N N . ALA A 1 178 ? 2.178 -14.030 -14.972 1.00 95.62 178 ALA A N 1
ATOM 1424 C CA . ALA A 1 178 ? 2.915 -15.296 -14.936 1.00 95.62 178 ALA A CA 1
ATOM 1425 C C . ALA A 1 178 ? 2.320 -16.289 -13.921 1.00 95.62 178 ALA A C 1
ATOM 1427 O O . ALA A 1 178 ? 2.096 -17.453 -14.236 1.00 95.62 178 ALA A O 1
ATOM 1428 N N . GLY A 1 179 ? 1.994 -15.826 -12.709 1.00 94.88 179 GLY A N 1
ATOM 1429 C CA . GLY A 1 179 ? 1.360 -16.673 -11.701 1.00 94.88 179 GLY A CA 1
ATOM 1430 C C . GLY A 1 179 ? -0.050 -17.121 -12.096 1.00 94.88 179 GLY A C 1
ATOM 1431 O O . GLY A 1 179 ? -0.411 -18.263 -11.842 1.00 94.88 179 GLY A O 1
ATOM 1432 N N . ALA A 1 180 ? -0.850 -16.257 -12.730 1.00 95.94 180 ALA A N 1
ATOM 1433 C CA . ALA A 1 180 ? -2.182 -16.624 -13.210 1.00 95.94 180 ALA A CA 1
ATOM 1434 C C . ALA A 1 180 ? -2.128 -17.639 -14.359 1.00 95.94 180 ALA A C 1
ATOM 1436 O O . ALA A 1 180 ? -2.985 -18.519 -14.416 1.00 95.94 180 ALA A O 1
ATOM 1437 N N . GLU A 1 181 ? -1.139 -17.514 -15.243 1.00 95.50 181 GLU A N 1
ATOM 1438 C CA . GLU A 1 181 ? -0.889 -18.454 -16.334 1.00 95.50 181 GLU A CA 1
ATOM 1439 C C . GLU A 1 181 ? -0.490 -19.830 -15.789 1.00 95.50 181 GLU A C 1
ATOM 1441 O O . GLU A 1 181 ? -1.135 -20.818 -16.119 1.00 95.50 181 GLU A O 1
ATOM 1446 N N . ASP A 1 182 ? 0.468 -19.891 -14.858 1.00 93.00 182 ASP A N 1
ATOM 1447 C CA . ASP A 1 182 ? 0.890 -21.152 -14.229 1.00 93.00 182 ASP A CA 1
ATOM 1448 C C . ASP A 1 182 ? -0.234 -21.829 -13.416 1.00 93.00 182 ASP A C 1
ATOM 1450 O O . ASP A 1 182 ? -0.325 -23.055 -13.338 1.00 93.00 182 ASP A O 1
ATOM 1454 N N . ILE A 1 183 ? -1.133 -21.043 -12.811 1.00 92.75 183 ILE A N 1
ATOM 1455 C CA . ILE A 1 183 ? -2.328 -21.569 -12.130 1.00 92.75 183 ILE A CA 1
ATOM 1456 C C . ILE A 1 183 ? -3.416 -21.996 -13.145 1.00 92.75 183 ILE A C 1
ATOM 1458 O O . ILE A 1 183 ? -4.300 -22.776 -12.791 1.00 92.75 183 ILE A O 1
ATOM 1462 N N . GLY A 1 184 ? -3.375 -21.515 -14.392 1.00 92.44 184 GLY A N 1
ATOM 1463 C CA . GLY A 1 184 ? -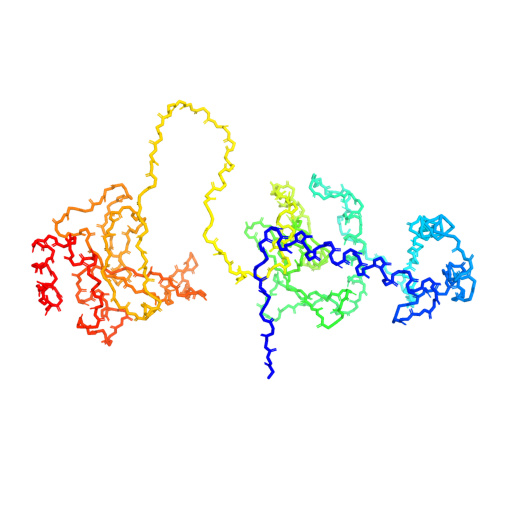4.388 -21.782 -15.422 1.00 92.44 184 GLY A CA 1
ATOM 1464 C C . GLY A 1 184 ? -5.656 -20.926 -15.297 1.00 92.44 184 GLY A C 1
ATOM 1465 O O . GLY A 1 184 ? -6.737 -21.339 -15.710 1.00 92.44 184 GLY A O 1
ATOM 1466 N N . VAL A 1 185 ? -5.559 -19.735 -14.694 1.00 94.31 185 VAL A N 1
ATOM 1467 C CA . VAL A 1 185 ? -6.701 -18.841 -14.391 1.00 94.31 185 VAL A CA 1
ATOM 1468 C C . VAL A 1 185 ? -6.570 -17.450 -15.017 1.00 94.31 185 VAL A C 1
ATOM 1470 O O . VAL A 1 185 ? -7.304 -16.530 -14.643 1.00 94.31 185 VAL A O 1
ATOM 1473 N N . LEU A 1 186 ? -5.664 -17.272 -15.984 1.00 94.00 186 LEU A N 1
ATOM 1474 C CA . LEU A 1 186 ? -5.393 -15.974 -16.608 1.00 94.00 186 LEU A CA 1
ATOM 1475 C C . LEU A 1 186 ? -6.648 -15.329 -17.218 1.00 94.00 186 LEU A C 1
ATOM 1477 O O . LEU A 1 186 ? -6.913 -14.153 -16.971 1.00 94.00 186 LEU A O 1
ATOM 1481 N N . ASN A 1 187 ? -7.478 -16.092 -17.933 1.00 92.25 187 ASN A N 1
ATOM 1482 C CA . ASN A 1 187 ? -8.716 -15.566 -18.521 1.00 92.25 187 ASN A CA 1
ATOM 1483 C C . ASN A 1 187 ? -9.707 -15.056 -17.447 1.00 92.25 187 ASN A C 1
ATOM 1485 O O . ASN A 1 187 ? -10.284 -13.970 -17.568 1.00 92.25 187 ASN A O 1
ATOM 1489 N N . LEU A 1 188 ? -9.853 -15.790 -16.335 1.00 92.62 188 LEU A N 1
ATOM 1490 C CA . LEU A 1 188 ? -10.687 -15.358 -15.205 1.00 92.62 188 LEU A CA 1
ATOM 1491 C C . LEU A 1 188 ? -10.153 -14.062 -14.586 1.00 92.62 188 LEU A C 1
ATOM 1493 O O . LEU A 1 188 ? -10.934 -13.165 -14.255 1.00 92.62 188 LEU A O 1
ATOM 1497 N N . PHE A 1 189 ? -8.829 -13.941 -14.485 1.00 94.69 189 PHE A N 1
ATOM 1498 C CA . PHE A 1 189 ? -8.171 -12.745 -13.978 1.00 94.69 189 PHE A CA 1
ATOM 1499 C C . PHE A 1 189 ? -8.364 -11.528 -14.893 1.00 94.69 189 PHE A C 1
ATOM 1501 O O . PHE A 1 189 ? -8.744 -10.461 -14.403 1.00 94.69 189 PHE A O 1
ATOM 1508 N N . ILE A 1 190 ? -8.176 -11.679 -16.208 1.00 92.06 190 ILE A N 1
ATOM 1509 C CA . ILE A 1 190 ? -8.406 -10.608 -17.194 1.00 92.06 190 ILE A CA 1
ATOM 1510 C C . ILE A 1 190 ? -9.872 -10.169 -17.159 1.00 92.06 190 ILE A C 1
ATOM 1512 O O . ILE A 1 190 ? -10.164 -8.977 -17.047 1.00 92.06 190 ILE A O 1
ATOM 1516 N N . THR A 1 191 ? -10.804 -11.125 -17.144 1.00 90.81 191 THR A N 1
ATOM 1517 C CA . THR A 1 191 ? -12.244 -10.852 -17.033 1.00 90.81 191 THR A CA 1
ATOM 1518 C C . THR A 1 191 ? -12.570 -10.071 -15.758 1.00 90.81 191 THR A C 1
ATOM 1520 O O . THR A 1 191 ? -13.297 -9.072 -15.798 1.00 90.81 191 THR A O 1
ATOM 1523 N N . TRP A 1 192 ? -12.011 -10.482 -14.616 1.00 92.94 192 TRP A N 1
ATOM 1524 C CA . TRP A 1 192 ? -12.160 -9.758 -13.356 1.00 92.94 192 TRP A CA 1
ATOM 1525 C C . TRP A 1 192 ? -11.597 -8.333 -13.451 1.00 92.94 192 TRP A C 1
ATOM 1527 O O . TRP A 1 192 ? -12.255 -7.385 -13.008 1.00 92.94 192 TRP A O 1
ATOM 1537 N N . ARG A 1 193 ? -10.410 -8.159 -14.042 1.00 90.31 193 ARG A N 1
ATOM 1538 C CA . ARG A 1 193 ? -9.719 -6.866 -14.122 1.00 90.31 193 ARG A CA 1
ATOM 1539 C C . ARG A 1 193 ? -10.398 -5.888 -15.083 1.00 90.31 193 ARG A C 1
ATOM 1541 O O . ARG A 1 193 ? -10.431 -4.694 -14.784 1.00 90.31 193 ARG A O 1
ATOM 1548 N N . ASN A 1 194 ? -10.984 -6.383 -16.174 1.00 86.25 194 ASN A N 1
ATOM 1549 C CA . ASN A 1 194 ? -11.794 -5.598 -17.112 1.00 86.25 194 ASN A CA 1
ATOM 1550 C C . ASN A 1 194 ? -13.061 -5.047 -16.438 1.00 86.25 194 ASN A C 1
ATOM 1552 O O . ASN A 1 194 ? -13.423 -3.887 -16.632 1.00 86.25 194 ASN A O 1
ATOM 1556 N N . ARG A 1 195 ? -13.714 -5.855 -15.590 1.00 85.56 195 ARG A N 1
ATOM 1557 C CA . ARG A 1 195 ? -14.899 -5.435 -14.817 1.00 85.56 195 ARG A CA 1
ATOM 1558 C C . ARG A 1 195 ? -14.543 -4.454 -13.700 1.00 85.56 195 ARG A C 1
ATOM 1560 O O . ARG A 1 195 ? -15.288 -3.513 -13.435 1.00 85.56 195 ARG A O 1
ATOM 1567 N N . ASN A 1 196 ? -13.402 -4.661 -13.047 1.00 81.62 196 ASN A N 1
ATOM 1568 C CA . ASN A 1 196 ? -12.954 -3.857 -11.915 1.00 81.62 196 ASN A CA 1
ATOM 1569 C C . ASN A 1 196 ? -11.952 -2.798 -12.369 1.00 81.62 196 ASN A C 1
ATOM 1571 O O . ASN A 1 196 ? -10.738 -2.956 -12.216 1.00 81.62 196 ASN A O 1
ATOM 1575 N N . LYS A 1 197 ? -12.482 -1.698 -12.916 1.00 73.69 197 LYS A N 1
ATOM 1576 C CA . LYS A 1 197 ? -11.671 -0.539 -13.298 1.00 73.69 197 LYS A CA 1
ATOM 1577 C C . LYS A 1 197 ? -10.868 -0.042 -12.102 1.00 73.69 197 LYS A C 1
ATOM 1579 O O . LYS A 1 197 ? -11.405 0.202 -11.020 1.00 73.69 197 LYS A O 1
ATOM 1584 N N . ASN A 1 198 ? -9.577 0.134 -12.318 1.00 75.38 198 ASN A N 1
ATOM 1585 C CA . ASN A 1 198 ? -8.697 0.728 -11.337 1.00 75.38 198 ASN A CA 1
ATOM 1586 C C . ASN A 1 198 ? -8.702 2.250 -11.526 1.00 75.38 198 ASN A C 1
ATOM 1588 O O . ASN A 1 198 ? -8.511 2.761 -12.625 1.00 75.38 198 ASN A O 1
ATOM 1592 N N . ASN A 1 199 ? -8.944 2.981 -10.440 1.00 64.25 199 ASN A N 1
ATOM 1593 C CA . ASN A 1 199 ? -8.833 4.436 -10.438 1.00 64.25 199 ASN A CA 1
ATOM 1594 C C . ASN A 1 199 ? -7.366 4.804 -10.184 1.00 64.25 199 ASN A C 1
ATOM 1596 O O . ASN A 1 199 ? -6.997 5.197 -9.074 1.00 64.25 199 ASN A O 1
ATOM 1600 N N . PHE A 1 200 ? -6.519 4.611 -11.199 1.00 66.19 200 PHE A N 1
ATOM 1601 C CA . PHE A 1 200 ? -5.128 5.048 -11.150 1.00 66.19 200 PHE A CA 1
ATOM 1602 C C . PHE A 1 200 ? -5.075 6.574 -10.984 1.00 66.19 200 PHE A C 1
ATOM 1604 O O . PHE A 1 200 ? -5.679 7.322 -11.749 1.00 66.19 200 PHE A O 1
ATOM 1611 N N . THR A 1 201 ? -4.355 7.044 -9.968 1.00 60.62 201 THR A N 1
ATOM 1612 C CA . THR A 1 201 ? -4.029 8.464 -9.780 1.00 60.62 201 THR A CA 1
ATOM 1613 C C . THR A 1 201 ? -2.530 8.578 -9.530 1.00 60.62 201 THR A C 1
ATOM 1615 O O . THR A 1 201 ? -1.959 7.737 -8.834 1.00 60.62 201 THR A O 1
ATOM 1618 N N . LEU A 1 202 ? -1.879 9.627 -10.043 1.00 56.66 202 LEU A N 1
ATOM 1619 C CA . LEU A 1 202 ? -0.455 9.891 -9.772 1.00 56.66 202 LEU A CA 1
ATOM 1620 C C . LEU A 1 202 ? -0.170 9.951 -8.258 1.00 56.66 202 LEU A C 1
ATOM 1622 O O . LEU A 1 202 ? 0.859 9.474 -7.786 1.00 56.66 202 LEU A O 1
ATOM 1626 N N . THR A 1 203 ? -1.139 10.432 -7.475 1.00 55.28 203 THR A N 1
ATOM 1627 C CA . THR A 1 203 ? -1.119 10.416 -6.008 1.00 55.28 203 THR A CA 1
ATOM 1628 C C . THR A 1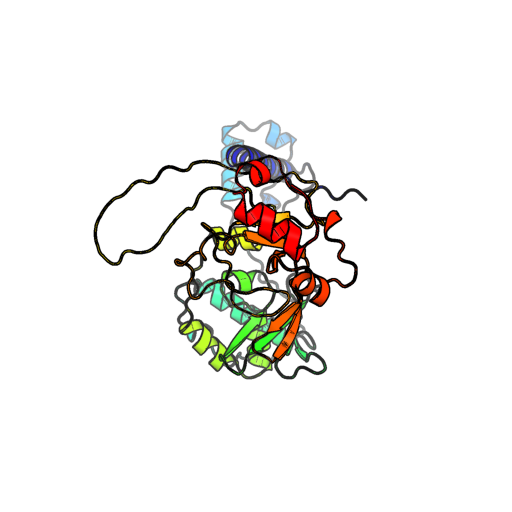 203 ? -1.081 8.996 -5.431 1.00 55.28 203 THR A C 1
ATOM 1630 O O . THR A 1 203 ? -0.337 8.744 -4.487 1.00 55.28 203 THR A O 1
ATOM 1633 N N . ALA A 1 204 ? -1.835 8.042 -5.989 1.00 54.59 204 ALA A N 1
ATOM 1634 C CA . ALA A 1 204 ? -1.759 6.636 -5.587 1.00 54.59 204 ALA A CA 1
ATOM 1635 C C . ALA A 1 204 ? -0.395 6.013 -5.924 1.00 54.59 204 ALA A C 1
ATOM 1637 O O . ALA A 1 204 ? 0.070 5.159 -5.168 1.00 54.59 204 ALA A O 1
ATOM 1638 N N . ALA A 1 205 ? 0.263 6.478 -6.994 1.00 58.06 205 ALA A N 1
ATOM 1639 C CA . ALA A 1 205 ? 1.594 6.013 -7.354 1.00 58.06 205 ALA A CA 1
ATOM 1640 C C . ALA A 1 205 ? 2.669 6.450 -6.360 1.00 58.06 205 ALA A C 1
ATOM 1642 O O . ALA A 1 205 ? 3.356 5.609 -5.783 1.00 58.06 205 ALA A O 1
ATOM 1643 N N . VAL A 1 206 ? 2.711 7.737 -6.030 1.00 54.75 206 VAL A N 1
ATOM 1644 C CA . VAL A 1 206 ? 3.629 8.269 -5.011 1.00 54.75 206 VAL A CA 1
ATOM 1645 C C . VAL A 1 206 ? 3.349 7.660 -3.629 1.00 54.75 206 VAL A C 1
ATOM 1647 O O . VAL A 1 206 ? 4.263 7.235 -2.930 1.00 54.75 206 VAL A O 1
ATOM 1650 N N . ASN A 1 207 ? 2.077 7.495 -3.255 1.00 55.44 207 ASN A N 1
ATOM 1651 C CA . ASN A 1 207 ? 1.691 6.857 -1.988 1.00 55.44 207 ASN A CA 1
ATOM 1652 C C . ASN A 1 207 ? 2.034 5.367 -1.910 1.00 55.44 207 ASN A C 1
ATOM 1654 O O . ASN A 1 207 ? 1.953 4.768 -0.835 1.00 55.44 207 ASN A O 1
ATOM 1658 N N . SER A 1 208 ? 2.370 4.738 -3.035 1.00 49.84 208 SER A N 1
ATOM 1659 C CA . SER A 1 208 ? 2.640 3.311 -3.062 1.00 49.84 208 SER A CA 1
ATOM 1660 C C . SER A 1 208 ? 4.092 2.938 -2.760 1.00 49.84 208 SER A C 1
ATOM 1662 O O . SER A 1 208 ? 4.283 1.841 -2.226 1.00 49.84 208 SER A O 1
ATOM 1664 N N . THR A 1 209 ? 5.049 3.851 -2.989 1.00 46.06 209 THR A N 1
ATOM 1665 C CA . THR A 1 209 ? 6.453 3.773 -2.531 1.00 46.06 209 THR A CA 1
ATOM 1666 C C . THR A 1 209 ? 6.634 4.267 -1.094 1.00 46.06 209 THR A C 1
ATOM 1668 O O . THR A 1 209 ? 7.604 3.908 -0.429 1.00 46.06 209 THR A O 1
ATOM 1671 N N . LEU A 1 210 ? 5.686 5.063 -0.593 1.00 45.72 210 LEU A N 1
ATOM 1672 C CA . LEU A 1 210 ? 5.655 5.516 0.792 1.00 45.72 210 LEU A CA 1
ATOM 1673 C C . LEU A 1 210 ? 5.347 4.337 1.740 1.00 45.72 210 LEU A C 1
ATOM 1675 O O . LEU A 1 210 ? 4.415 3.561 1.485 1.00 45.72 210 LEU A O 1
ATOM 1679 N N . PRO A 1 211 ? 6.081 4.192 2.860 1.00 43.09 211 PRO A N 1
ATOM 1680 C CA . PRO A 1 211 ? 5.719 3.254 3.913 1.00 43.09 211 PRO A CA 1
ATOM 1681 C C . PRO A 1 211 ? 4.266 3.485 4.340 1.00 43.09 211 PRO A C 1
ATOM 1683 O O . PRO A 1 211 ? 3.852 4.627 4.539 1.00 43.09 211 PRO A O 1
ATOM 1686 N N . SER A 1 212 ? 3.502 2.404 4.542 1.00 46.22 212 SER A N 1
ATOM 1687 C CA . SER A 1 212 ? 2.077 2.436 4.938 1.00 46.22 212 SER A CA 1
ATOM 1688 C C . SER A 1 212 ? 1.793 3.241 6.225 1.00 46.22 212 SER A C 1
ATOM 1690 O O . SER A 1 212 ? 0.631 3.453 6.578 1.00 46.22 212 SER A O 1
ATOM 1692 N N . THR A 1 213 ? 2.839 3.665 6.933 1.00 43.84 213 THR A N 1
ATOM 1693 C CA . THR A 1 213 ? 2.819 4.341 8.231 1.00 43.84 213 THR A CA 1
ATOM 1694 C C . THR A 1 213 ? 3.759 5.553 8.297 1.00 43.84 213 THR A C 1
ATOM 1696 O O . THR A 1 213 ? 4.198 5.921 9.384 1.00 43.84 213 THR A O 1
ATOM 1699 N N . ALA A 1 214 ? 4.075 6.209 7.173 1.00 33.50 214 ALA A N 1
ATOM 1700 C CA . ALA A 1 214 ? 4.664 7.551 7.228 1.00 33.50 214 ALA A CA 1
ATOM 1701 C C . ALA A 1 214 ? 3.598 8.545 7.735 1.00 33.50 214 ALA A C 1
ATOM 1703 O O . ALA A 1 214 ? 2.489 8.606 7.200 1.00 33.50 214 ALA A O 1
ATOM 1704 N N . GLY A 1 215 ? 3.898 9.232 8.843 1.00 38.75 215 GLY A N 1
ATOM 1705 C CA . GLY A 1 215 ? 2.924 9.903 9.706 1.00 38.75 215 GLY A CA 1
ATOM 1706 C C . GLY A 1 215 ? 1.947 10.817 8.968 1.00 38.75 215 GLY A C 1
ATOM 1707 O O . GLY A 1 215 ? 2.336 11.856 8.440 1.00 38.75 215 GLY A O 1
ATOM 1708 N N . LYS A 1 216 ? 0.658 10.463 8.997 1.00 40.16 216 LYS A N 1
ATOM 1709 C CA . LYS A 1 216 ? -0.418 11.358 8.567 1.00 40.16 216 LYS A CA 1
ATOM 1710 C C . LYS A 1 216 ? -0.598 12.440 9.631 1.00 40.16 216 LYS A C 1
ATOM 1712 O O . LYS A 1 216 ? -1.177 12.170 10.681 1.00 40.16 216 LYS A O 1
ATOM 1717 N N . LYS A 1 217 ? -0.105 13.655 9.365 1.00 39.59 217 LYS A N 1
ATOM 1718 C CA . LYS A 1 217 ? -0.593 14.849 10.069 1.00 39.59 217 LYS A CA 1
ATOM 1719 C C . LYS A 1 217 ? -2.090 15.019 9.748 1.00 39.59 217 LYS A C 1
ATOM 1721 O O . LYS A 1 217 ? -2.488 14.728 8.619 1.00 39.59 217 LYS A O 1
ATOM 1726 N N . PRO A 1 218 ? -2.918 15.447 10.712 1.00 37.56 218 PRO A N 1
ATOM 1727 C CA . PRO A 1 218 ? -4.331 15.693 10.478 1.00 37.56 218 PRO A CA 1
ATOM 1728 C C . PRO A 1 218 ? -4.437 16.925 9.581 1.00 37.56 218 PRO A C 1
ATOM 1730 O O . PRO A 1 218 ? -4.121 18.029 10.010 1.00 37.56 218 PRO A O 1
ATOM 1733 N N . THR A 1 219 ? -4.812 16.745 8.322 1.00 34.34 219 THR A N 1
ATOM 1734 C CA . THR A 1 219 ? -5.241 17.864 7.485 1.00 34.34 219 THR A CA 1
ATOM 1735 C C . THR A 1 219 ? -6.653 17.615 7.004 1.00 34.34 219 THR A C 1
ATOM 1737 O O . THR A 1 219 ? -7.047 16.486 6.693 1.00 34.34 219 THR A O 1
ATOM 1740 N N . ASP A 1 220 ? -7.418 18.698 7.041 1.00 37.81 220 ASP A N 1
ATOM 1741 C CA . ASP A 1 220 ? -8.840 18.732 6.787 1.00 37.81 220 ASP A CA 1
ATOM 1742 C C . ASP A 1 220 ? -9.229 18.172 5.420 1.00 37.81 220 ASP A C 1
ATOM 1744 O O . ASP A 1 220 ? -8.493 18.168 4.433 1.00 37.81 220 ASP A O 1
ATOM 1748 N N . LYS A 1 221 ? -10.437 17.626 5.430 1.00 37.44 221 LYS A N 1
ATOM 1749 C CA . LYS A 1 221 ? -11.046 16.750 4.437 1.00 37.44 221 LYS A CA 1
ATOM 1750 C C . LYS A 1 221 ? -11.068 17.392 3.041 1.00 37.44 221 LYS A C 1
ATOM 1752 O O . LYS A 1 221 ? -11.967 18.171 2.736 1.00 37.44 221 LYS A O 1
ATOM 1757 N N . SER A 1 222 ? -10.181 16.964 2.140 1.00 31.61 222 SER A N 1
ATOM 1758 C CA . SER A 1 222 ? -10.441 17.083 0.699 1.00 31.61 222 SER A CA 1
ATOM 1759 C C . SER A 1 222 ? -11.534 16.082 0.319 1.00 31.61 222 SER A C 1
ATOM 1761 O O . SER A 1 222 ? -11.328 14.867 0.277 1.00 31.61 222 SER A O 1
ATOM 1763 N N . THR A 1 223 ? -12.737 16.615 0.133 1.00 42.16 223 THR A N 1
ATOM 1764 C CA . THR A 1 223 ? -13.930 15.881 -0.276 1.00 42.16 223 THR A CA 1
ATOM 1765 C C . THR A 1 223 ? -14.051 16.007 -1.789 1.00 42.16 223 THR A C 1
ATOM 1767 O O . THR A 1 223 ? -14.432 17.059 -2.285 1.00 42.16 223 THR A O 1
ATOM 1770 N N . TRP A 1 224 ? -13.757 14.943 -2.537 1.00 28.33 224 TRP A N 1
ATOM 1771 C CA . TRP A 1 224 ? -14.211 14.821 -3.924 1.00 28.33 224 TRP A CA 1
ATOM 1772 C C . TRP A 1 224 ? -15.274 13.724 -3.981 1.00 28.33 224 TRP A C 1
ATOM 1774 O O . TRP A 1 224 ? -14.974 12.533 -4.059 1.00 28.33 224 TRP A O 1
ATOM 1784 N N . LYS A 1 225 ? -16.543 14.131 -3.877 1.00 38.19 225 LYS A N 1
ATOM 1785 C CA . LYS A 1 225 ? -17.694 13.308 -4.256 1.00 38.19 225 LYS A CA 1
ATOM 1786 C C . LYS A 1 225 ? -18.330 13.931 -5.491 1.00 38.19 225 LYS A C 1
ATOM 1788 O O . LYS A 1 225 ? -18.751 15.081 -5.459 1.00 38.19 225 LYS A O 1
ATOM 1793 N N . ARG A 1 226 ? -18.400 13.133 -6.561 1.00 34.28 226 ARG A N 1
ATOM 1794 C CA . ARG A 1 226 ? -19.250 13.379 -7.731 1.00 34.28 226 ARG A CA 1
ATOM 1795 C C . ARG A 1 226 ? -20.682 13.661 -7.283 1.00 34.28 226 ARG A C 1
ATOM 1797 O O . ARG A 1 226 ? -21.222 12.959 -6.429 1.00 34.28 226 ARG A O 1
ATOM 1804 N N . HIS A 1 227 ? -21.265 14.665 -7.921 1.00 32.28 227 HIS A N 1
ATOM 1805 C CA . HIS A 1 227 ? -22.641 15.102 -7.773 1.00 32.28 227 HIS A CA 1
ATOM 1806 C C . HIS A 1 227 ? -23.650 13.979 -8.064 1.00 32.28 227 HIS A C 1
ATOM 1808 O O . HIS A 1 227 ? -23.641 13.379 -9.137 1.00 32.28 227 HIS A O 1
ATOM 1814 N N . LYS A 1 228 ? -24.593 13.795 -7.139 1.00 31.36 228 LYS A N 1
ATOM 1815 C CA . LYS A 1 228 ? -26.019 13.679 -7.458 1.00 31.36 228 LYS A CA 1
ATOM 1816 C C . LYS A 1 228 ? -26.747 14.641 -6.511 1.00 31.36 228 LYS A C 1
ATOM 1818 O O . LYS A 1 228 ? -26.603 14.515 -5.301 1.00 31.36 228 LYS A O 1
ATOM 1823 N N . THR A 1 229 ? -27.366 15.656 -7.118 1.00 30.92 229 THR A N 1
ATOM 1824 C CA . THR A 1 229 ? -28.531 16.477 -6.701 1.00 30.92 229 THR A CA 1
ATOM 1825 C C . THR A 1 229 ? -29.132 16.138 -5.323 1.00 30.92 229 THR A C 1
ATOM 1827 O O . THR A 1 229 ? -29.393 14.969 -5.070 1.00 30.92 229 THR A O 1
ATOM 1830 N N . SER A 1 230 ? -29.454 17.050 -4.402 1.00 30.86 230 SER A N 1
ATOM 1831 C CA . SER A 1 230 ? -29.884 18.451 -4.508 1.00 30.86 230 SER A CA 1
ATOM 1832 C C . SER A 1 230 ? -29.905 19.120 -3.119 1.00 30.86 230 SER A C 1
ATOM 1834 O O . SER A 1 230 ? -30.243 18.468 -2.138 1.00 30.86 230 SER A O 1
ATOM 1836 N N . ASN A 1 231 ? -29.669 20.435 -3.127 1.00 28.66 231 ASN A N 1
ATOM 1837 C CA . ASN A 1 231 ? -30.118 21.490 -2.206 1.00 28.66 231 ASN A CA 1
ATOM 1838 C C . ASN A 1 231 ? -29.615 21.606 -0.752 1.00 28.66 231 ASN A C 1
ATOM 1840 O O . ASN A 1 231 ? -29.638 20.682 0.050 1.00 28.66 231 ASN A O 1
ATOM 1844 N N . ALA A 1 232 ? -29.345 22.885 -0.460 1.00 28.62 232 ALA A N 1
ATOM 1845 C CA . ALA A 1 232 ? -29.324 23.601 0.812 1.00 28.62 232 ALA A CA 1
ATOM 1846 C C . ALA A 1 232 ? -28.034 23.571 1.649 1.00 28.62 232 ALA A C 1
ATOM 1848 O O . ALA A 1 232 ? -27.710 22.647 2.389 1.00 28.62 232 ALA A O 1
ATOM 1849 N N . THR A 1 233 ? -27.343 24.698 1.520 1.00 30.62 233 THR A N 1
ATOM 1850 C CA . THR A 1 233 ? -26.284 25.278 2.338 1.00 30.62 233 THR A CA 1
ATOM 1851 C C . THR A 1 233 ? -26.634 25.293 3.831 1.00 30.62 233 THR A C 1
ATOM 1853 O O . THR A 1 233 ? -27.659 25.845 4.215 1.00 30.62 233 THR A O 1
ATOM 1856 N N . ALA A 1 234 ? -25.737 24.784 4.677 1.00 26.75 234 ALA A N 1
ATOM 1857 C CA . ALA A 1 234 ? -25.593 25.227 6.063 1.00 26.75 234 ALA A CA 1
ATOM 1858 C C . ALA A 1 234 ? -24.136 25.021 6.502 1.00 26.75 234 ALA A C 1
ATOM 1860 O O . ALA A 1 234 ? -23.652 23.904 6.680 1.00 26.75 234 ALA A O 1
ATOM 1861 N N . THR A 1 235 ? -23.424 26.135 6.609 1.00 30.34 235 THR A N 1
ATOM 1862 C CA . THR A 1 235 ? -22.131 26.283 7.276 1.00 30.34 235 THR A CA 1
ATOM 1863 C C . THR A 1 235 ? -22.260 25.909 8.751 1.00 30.34 235 THR A C 1
ATOM 1865 O O . THR A 1 235 ? -23.089 26.491 9.445 1.00 30.34 235 THR A O 1
ATOM 1868 N N . VAL A 1 236 ? -21.425 24.991 9.249 1.00 26.75 236 VAL A N 1
ATOM 1869 C CA . VAL A 1 236 ? -21.219 24.811 10.693 1.00 26.75 236 VAL A CA 1
ATOM 1870 C C . VAL A 1 236 ? -19.727 24.774 10.987 1.00 26.75 236 VAL A C 1
ATOM 1872 O O . VAL A 1 236 ? -18.978 23.912 10.527 1.00 26.75 236 VAL A O 1
ATOM 1875 N N . THR A 1 237 ? -19.355 25.791 11.744 1.00 24.11 237 THR A N 1
ATOM 1876 C CA . THR A 1 237 ? -18.083 26.129 12.354 1.00 24.11 237 THR A CA 1
ATOM 1877 C C . THR A 1 237 ? -17.505 24.951 13.138 1.00 24.11 237 THR A C 1
ATOM 1879 O O . THR A 1 237 ? -18.183 24.308 13.937 1.00 24.11 237 THR A O 1
ATOM 1882 N N . THR A 1 238 ? -16.224 24.681 12.915 1.00 28.22 238 THR A N 1
ATOM 1883 C CA . THR A 1 238 ? -15.373 23.917 13.827 1.00 28.22 238 THR A CA 1
ATOM 1884 C C . THR A 1 238 ? -15.305 24.622 15.177 1.00 28.22 238 THR A C 1
ATOM 1886 O O . THR A 1 238 ? -14.903 25.782 15.221 1.00 28.22 238 THR A O 1
ATOM 1889 N N . VAL A 1 239 ? -15.612 23.907 16.259 1.00 28.12 239 VAL A N 1
ATOM 1890 C CA . VAL A 1 239 ? -15.142 24.251 17.604 1.00 28.12 239 VAL A CA 1
ATOM 1891 C C . VAL A 1 239 ? -14.589 23.010 18.303 1.00 28.12 239 VAL A C 1
ATOM 1893 O O . VAL A 1 239 ? -15.236 21.968 18.395 1.00 28.12 239 VAL A O 1
ATOM 1896 N N . ASP A 1 240 ? -13.349 23.211 18.729 1.00 31.61 240 ASP A N 1
ATOM 1897 C CA . ASP A 1 240 ? -12.619 22.654 19.858 1.00 31.61 240 ASP A CA 1
ATOM 1898 C C . ASP A 1 240 ? -12.081 21.223 19.819 1.00 31.61 240 ASP A C 1
ATOM 1900 O O . ASP A 1 240 ? -12.759 20.199 19.928 1.00 31.61 240 ASP A O 1
ATOM 1904 N N . GLY A 1 241 ? -10.750 21.208 19.708 1.00 33.28 241 GLY A N 1
ATOM 1905 C CA . GLY A 1 241 ? -9.903 20.078 19.984 1.00 33.28 241 GLY A CA 1
ATOM 1906 C C . GLY A 1 241 ? -9.857 19.780 21.475 1.00 33.28 241 GLY A C 1
ATOM 1907 O O . GLY A 1 241 ? -9.738 20.663 22.316 1.00 33.28 241 GLY A O 1
ATOM 1908 N N . ILE A 1 242 ? -9.876 18.489 21.770 1.00 33.84 242 ILE A N 1
ATOM 1909 C CA . ILE A 1 242 ? -9.423 17.963 23.048 1.00 33.84 242 ILE A CA 1
ATOM 1910 C C . ILE A 1 242 ? -8.034 17.396 22.778 1.00 33.84 242 ILE A C 1
ATOM 1912 O O . ILE A 1 242 ? -7.876 16.399 22.063 1.00 33.84 242 ILE A O 1
ATOM 1916 N N . VAL A 1 243 ? -7.022 18.087 23.298 1.00 29.48 243 VAL A N 1
ATOM 1917 C CA . VAL A 1 243 ? -5.636 17.622 23.322 1.00 29.48 243 VAL A CA 1
ATOM 1918 C C . VAL A 1 243 ? -5.579 16.464 24.316 1.00 29.48 243 VAL A C 1
ATOM 1920 O O . VAL A 1 243 ? -5.498 16.663 25.521 1.00 29.48 243 VAL A O 1
ATOM 1923 N N . LEU A 1 244 ? -5.673 15.231 23.819 1.00 34.78 244 LEU A N 1
ATOM 1924 C CA . LEU A 1 244 ? -5.375 14.052 24.628 1.00 34.78 244 LEU A CA 1
ATOM 1925 C C . LEU A 1 244 ? -3.855 13.942 24.770 1.00 34.78 244 LEU A C 1
ATOM 1927 O O . LEU A 1 244 ? -3.150 13.653 23.800 1.00 34.78 244 LEU A O 1
ATOM 1931 N N . ASP A 1 245 ? -3.397 14.211 25.990 1.00 35.00 245 ASP A N 1
ATOM 1932 C CA . ASP A 1 245 ? -2.028 14.060 26.470 1.00 35.00 245 ASP A CA 1
ATOM 1933 C C . ASP A 1 245 ? -1.415 12.702 26.062 1.00 35.00 245 ASP A C 1
ATOM 1935 O O . ASP A 1 245 ? -2.058 11.646 26.100 1.00 35.00 245 ASP A O 1
ATOM 1939 N N . GLN A 1 246 ? -0.148 12.735 25.647 1.00 37.16 246 GLN A N 1
ATOM 1940 C CA . GLN A 1 246 ? 0.604 11.607 25.081 1.00 37.16 246 GLN A CA 1
ATOM 1941 C C . GLN A 1 246 ? 0.880 10.488 26.108 1.00 37.16 246 GLN A C 1
ATOM 1943 O O . GLN A 1 246 ? 1.312 9.402 25.727 1.00 37.16 246 GLN A O 1
ATOM 1948 N N . SER A 1 247 ? 0.556 10.714 27.385 1.00 40.62 247 SER A N 1
ATOM 1949 C CA . SER A 1 247 ? 0.656 9.752 28.493 1.00 40.62 247 SER A CA 1
ATOM 1950 C C . SER A 1 247 ? -0.436 8.654 28.490 1.00 40.62 247 SER A C 1
ATOM 1952 O O . SER A 1 247 ? -0.328 7.643 29.181 1.00 40.62 247 SER A O 1
ATOM 1954 N N . ALA A 1 248 ? -1.498 8.790 27.683 1.00 50.44 248 ALA A N 1
ATOM 1955 C CA . ALA A 1 248 ? -2.703 7.951 27.775 1.00 50.44 248 ALA A CA 1
ATOM 1956 C C . ALA A 1 248 ? -2.710 6.647 26.940 1.00 50.44 248 ALA A C 1
ATOM 1958 O O . ALA A 1 248 ? -3.756 6.009 26.812 1.00 50.44 248 ALA A O 1
ATOM 1959 N N . GLU A 1 249 ? -1.599 6.215 26.331 1.00 55.88 249 GLU A N 1
ATOM 1960 C CA . GLU A 1 249 ? -1.632 5.083 25.378 1.00 55.88 249 GLU A CA 1
ATOM 1961 C C . GLU A 1 249 ? -1.972 3.712 25.988 1.00 55.88 249 GLU A C 1
ATOM 1963 O O . GLU A 1 249 ? -2.322 2.792 25.241 1.00 55.88 249 GLU A O 1
ATOM 1968 N N . SER A 1 250 ? -1.917 3.586 27.316 1.00 63.25 250 SER A N 1
ATOM 1969 C CA . SER A 1 250 ? -2.241 2.354 28.050 1.00 63.25 250 SER A CA 1
ATOM 1970 C C . SER A 1 250 ? -3.291 2.543 29.152 1.00 63.25 250 SER A C 1
ATOM 1972 O O . SER A 1 250 ? -3.649 1.566 29.803 1.00 63.25 250 SER A O 1
ATOM 1974 N N . ASN A 1 251 ? -3.810 3.757 29.354 1.00 85.25 251 ASN A N 1
ATOM 1975 C CA . ASN A 1 251 ? -4.730 4.049 30.455 1.00 85.25 251 ASN A CA 1
ATOM 1976 C C . ASN A 1 251 ? -6.190 3.873 30.032 1.00 85.25 251 ASN A C 1
ATOM 1978 O O . ASN A 1 251 ? -6.557 4.117 28.877 1.00 85.25 251 ASN A O 1
ATOM 1982 N N . TYR A 1 252 ? -7.032 3.474 30.983 1.00 92.31 252 TYR A N 1
ATOM 1983 C CA . TYR A 1 252 ? -8.478 3.547 30.815 1.00 92.31 252 TYR A CA 1
ATOM 1984 C C . TYR A 1 252 ? -8.933 4.996 30.989 1.00 92.31 252 TYR A C 1
ATOM 1986 O O . TYR A 1 252 ? -8.469 5.685 31.891 1.00 92.31 252 TYR A O 1
ATOM 1994 N N . ILE A 1 253 ? -9.835 5.463 30.131 1.00 93.38 253 ILE A N 1
ATOM 1995 C CA . ILE A 1 253 ? -10.389 6.823 30.174 1.00 93.38 253 ILE A CA 1
ATOM 1996 C C . ILE A 1 253 ? -11.904 6.790 29.990 1.00 93.38 253 ILE A C 1
ATOM 1998 O O . ILE A 1 253 ? -12.441 5.846 29.408 1.00 93.38 253 ILE A O 1
ATOM 2002 N N . PHE A 1 254 ? -12.595 7.843 30.417 1.00 93.25 254 PHE A N 1
ATOM 2003 C CA . PHE A 1 254 ? -14.000 8.049 30.065 1.00 93.25 254 PHE A CA 1
ATOM 2004 C C . PHE A 1 254 ? -14.156 8.788 28.735 1.00 93.25 254 PHE A C 1
ATOM 2006 O O . PHE A 1 254 ? -13.346 9.642 28.371 1.00 93.25 254 PHE A O 1
ATOM 2013 N N . ARG A 1 255 ? -15.227 8.468 28.005 1.00 92.69 255 ARG A N 1
ATOM 2014 C CA . ARG A 1 255 ? -15.586 9.127 26.748 1.00 92.69 255 ARG A CA 1
ATOM 2015 C C . ARG A 1 255 ? -17.100 9.184 26.583 1.00 92.69 255 ARG A C 1
ATOM 2017 O O . ARG A 1 255 ? -17.775 8.184 26.791 1.00 92.69 255 ARG A O 1
ATOM 2024 N N . PHE A 1 256 ? -17.618 10.322 26.136 1.00 92.81 256 PHE A N 1
ATOM 2025 C CA . PHE A 1 256 ? -19.024 10.443 25.750 1.00 92.81 256 PHE A CA 1
ATOM 2026 C C . PHE A 1 256 ? -19.283 9.833 24.367 1.00 92.81 256 PHE A C 1
ATOM 2028 O O . PHE A 1 256 ? -18.446 9.913 23.463 1.00 92.81 256 PHE A O 1
ATOM 2035 N N . LEU A 1 257 ? -20.466 9.249 24.187 1.00 89.75 257 LEU A N 1
ATOM 2036 C CA . LEU A 1 257 ? -20.936 8.666 22.931 1.00 89.75 257 LEU A CA 1
ATOM 2037 C C . LEU A 1 257 ? -21.370 9.728 21.916 1.00 89.75 257 LEU A C 1
ATOM 2039 O O . LEU A 1 257 ? -21.354 9.448 20.709 1.00 89.75 257 LEU A O 1
ATOM 2043 N N . ARG A 1 258 ? -21.700 10.943 22.373 1.00 85.19 258 ARG A N 1
ATOM 2044 C CA . ARG A 1 258 ? -22.035 12.078 21.503 1.00 85.19 258 ARG A CA 1
ATOM 2045 C C . ARG A 1 258 ? -20.934 12.325 20.471 1.00 85.19 258 ARG A C 1
ATOM 2047 O O . ARG A 1 258 ? -19.746 12.262 20.782 1.00 85.19 258 ARG A O 1
ATOM 2054 N N . ASN A 1 259 ? -21.327 12.577 19.225 1.00 82.19 259 ASN A N 1
ATOM 2055 C CA . ASN A 1 259 ? -20.416 12.793 18.091 1.00 82.19 259 ASN A CA 1
ATOM 2056 C C . ASN A 1 259 ? -19.466 11.618 17.776 1.00 82.19 259 ASN A C 1
ATOM 2058 O O . ASN A 1 259 ? -18.483 11.783 17.050 1.00 82.19 259 ASN A O 1
ATOM 2062 N N . THR A 1 260 ? -19.747 10.412 18.277 1.00 86.00 260 THR A N 1
ATOM 2063 C CA . THR A 1 260 ? -18.985 9.202 17.934 1.00 86.00 260 THR A CA 1
ATOM 2064 C C . THR A 1 260 ? -19.773 8.293 16.992 1.00 86.00 260 THR A C 1
ATOM 2066 O O . THR A 1 260 ? -20.972 8.464 16.792 1.00 86.00 260 THR A O 1
ATOM 2069 N N . ARG A 1 261 ? -19.115 7.272 16.427 1.00 87.38 261 ARG A N 1
ATOM 2070 C CA . ARG A 1 261 ? -19.754 6.178 15.661 1.00 87.38 261 ARG A CA 1
ATOM 2071 C C . ARG A 1 261 ? -19.736 4.844 16.414 1.00 87.38 261 ARG A C 1
ATOM 2073 O O . ARG A 1 261 ? -19.842 3.782 15.810 1.00 87.38 261 ARG A O 1
ATOM 2080 N N . ILE A 1 262 ? -19.536 4.889 17.730 1.00 89.00 262 ILE A N 1
ATOM 2081 C CA . ILE A 1 262 ? -19.417 3.695 18.571 1.00 89.00 262 ILE A CA 1
ATOM 2082 C C . ILE A 1 262 ? -20.806 3.077 18.730 1.00 89.00 262 ILE A C 1
ATOM 2084 O O . ILE A 1 262 ? -21.764 3.796 18.998 1.00 89.00 262 ILE A O 1
ATOM 2088 N N . MET A 1 263 ? -20.919 1.763 18.539 1.00 91.00 263 MET A N 1
ATOM 2089 C CA . MET A 1 263 ? -22.210 1.061 18.561 1.00 91.00 263 MET A CA 1
ATOM 2090 C C . MET A 1 263 ? -22.251 -0.104 19.543 1.00 91.00 263 MET A C 1
ATOM 2092 O O . MET A 1 263 ? -23.312 -0.395 20.079 1.00 91.00 263 MET A O 1
ATOM 2096 N N . VAL A 1 264 ? -21.123 -0.778 19.780 1.00 92.06 264 VAL A N 1
ATOM 2097 C CA . VAL A 1 264 ? -21.077 -2.065 20.486 1.00 92.06 264 VAL A CA 1
ATOM 2098 C C . VAL A 1 264 ? -19.980 -2.066 21.539 1.00 92.06 264 VAL A C 1
ATOM 2100 O O . VAL A 1 264 ? -18.856 -1.641 21.268 1.00 92.06 264 VAL A O 1
ATOM 2103 N N . CYS A 1 265 ? -20.310 -2.590 22.716 1.00 93.81 265 CYS A N 1
ATOM 2104 C CA . CYS A 1 265 ? -19.377 -2.805 23.808 1.00 93.81 265 CYS A CA 1
ATOM 2105 C C . CYS A 1 265 ? -18.437 -3.972 23.505 1.00 93.81 265 CYS A C 1
ATOM 2107 O O . CYS A 1 265 ? -18.877 -5.091 23.248 1.00 93.81 265 CYS A O 1
ATOM 2109 N N . TYR A 1 266 ? -17.133 -3.725 23.591 1.00 93.38 266 TYR A N 1
ATOM 2110 C CA . TYR A 1 266 ? -16.093 -4.719 23.334 1.00 93.38 266 TYR A CA 1
ATOM 2111 C C . TYR A 1 266 ? -16.053 -5.841 24.383 1.00 93.38 266 TYR A C 1
ATOM 2113 O O . TYR A 1 266 ? -15.703 -6.976 24.066 1.00 93.38 266 TYR A O 1
ATOM 2121 N N . GLY A 1 267 ? -16.459 -5.534 25.616 1.00 91.94 267 GLY A N 1
ATOM 2122 C CA . GLY A 1 267 ? -16.550 -6.500 26.706 1.00 91.94 267 GLY A CA 1
ATOM 2123 C C . GLY A 1 267 ? -17.680 -7.502 26.513 1.00 91.94 267 GLY A C 1
ATOM 2124 O O . GLY A 1 267 ? -17.447 -8.689 26.340 1.00 91.94 267 GLY A O 1
ATOM 2125 N N . CYS A 1 268 ? -18.921 -7.012 26.534 1.00 91.50 268 CYS A N 1
ATOM 2126 C CA . CYS A 1 268 ? -20.114 -7.867 26.565 1.00 91.50 268 CYS A CA 1
ATOM 2127 C C . CYS A 1 268 ? -20.796 -8.089 25.204 1.00 91.50 268 CYS A C 1
ATOM 2129 O O . CYS A 1 268 ? -21.800 -8.792 25.148 1.00 91.50 268 CYS A O 1
ATOM 2131 N N . GLY A 1 269 ? -20.341 -7.435 24.130 1.00 88.81 269 GLY A N 1
ATOM 2132 C CA . GLY A 1 269 ? -20.934 -7.543 22.790 1.00 88.81 269 GLY A CA 1
ATOM 2133 C C . GLY A 1 269 ? -22.309 -6.881 22.614 1.00 88.81 269 GLY A C 1
ATOM 2134 O O . GLY A 1 269 ? -22.816 -6.827 21.496 1.00 88.81 269 GLY A O 1
ATOM 2135 N N . LYS A 1 270 ? -22.921 -6.349 23.681 1.00 92.44 270 LYS A N 1
ATOM 2136 C CA . LYS A 1 270 ? -24.209 -5.641 23.606 1.00 92.44 270 LYS A CA 1
ATOM 2137 C C . LYS A 1 270 ? -24.043 -4.241 23.011 1.00 92.44 270 LYS A C 1
ATOM 2139 O O . LYS A 1 270 ? -22.987 -3.616 23.149 1.00 92.44 270 LYS A O 1
ATOM 2144 N N . LYS A 1 271 ? -25.096 -3.758 22.350 1.00 92.31 271 LYS A N 1
ATOM 2145 C CA . LYS A 1 271 ? -25.139 -2.414 21.768 1.00 92.31 271 LYS A CA 1
ATOM 2146 C C . LYS A 1 271 ? -25.236 -1.346 22.860 1.00 92.31 271 LYS A C 1
ATOM 2148 O O . LYS A 1 271 ? -25.946 -1.550 23.836 1.00 92.31 271 LYS A O 1
ATOM 2153 N N . PHE A 1 272 ? -24.567 -0.216 22.645 1.00 91.62 272 PHE A N 1
ATOM 2154 C CA . PHE A 1 272 ? -24.760 1.001 23.439 1.00 91.62 272 PHE A CA 1
ATOM 2155 C C . PHE A 1 272 ? -26.031 1.749 23.027 1.00 91.62 272 PHE A C 1
ATOM 2157 O O . PHE A 1 272 ? -26.688 2.352 23.858 1.00 91.62 272 PHE A O 1
ATOM 2164 N N . ARG A 1 273 ? -26.349 1.716 21.727 1.00 89.75 273 ARG A N 1
ATOM 2165 C CA . ARG A 1 273 ? -27.452 2.444 21.090 1.00 89.75 273 ARG A CA 1
ATOM 2166 C C . ARG A 1 273 ? -27.945 1.722 19.847 1.00 89.75 273 ARG A C 1
ATOM 2168 O O . ARG A 1 273 ? -27.214 0.904 19.276 1.00 89.75 273 ARG A O 1
ATOM 2175 N N . GLN A 1 274 ? -29.169 2.022 19.425 1.00 85.00 274 GLN A N 1
ATOM 2176 C CA . GLN A 1 274 ? -29.811 1.323 18.315 1.00 85.00 274 GLN A CA 1
ATOM 2177 C C . GLN A 1 274 ? -29.286 1.787 16.950 1.00 85.00 274 GLN A C 1
ATOM 2179 O O . GLN A 1 274 ? -28.995 0.943 16.096 1.00 85.00 274 GLN A O 1
ATOM 2184 N N . ASN A 1 275 ? -29.069 3.093 16.766 1.00 85.38 275 ASN A N 1
ATOM 2185 C CA . ASN A 1 275 ? -28.423 3.670 15.584 1.00 85.38 275 ASN A CA 1
ATOM 2186 C C . ASN A 1 275 ? -27.364 4.734 15.963 1.00 85.38 275 ASN A C 1
ATOM 2188 O O . ASN A 1 275 ? -27.180 5.052 17.131 1.00 85.38 275 ASN A O 1
ATOM 2192 N N . ILE A 1 276 ? -26.607 5.247 14.982 1.00 80.56 276 ILE A N 1
ATOM 2193 C CA . ILE A 1 276 ? -25.495 6.196 15.224 1.00 80.56 276 ILE A CA 1
ATOM 2194 C C . ILE A 1 276 ? -25.994 7.593 15.646 1.00 80.56 276 ILE A C 1
ATOM 2196 O O . ILE A 1 276 ? -25.235 8.337 16.267 1.00 80.56 276 ILE A O 1
ATOM 2200 N N . MET A 1 277 ? -27.233 7.951 15.304 1.00 79.69 277 MET A N 1
ATOM 2201 C CA . MET A 1 277 ? -27.806 9.276 15.574 1.00 79.69 277 MET A CA 1
ATOM 2202 C C . MET A 1 277 ? -28.426 9.356 16.974 1.00 79.69 277 MET A C 1
ATOM 2204 O O . MET A 1 277 ? -28.373 10.403 17.607 1.00 79.69 277 MET A O 1
ATOM 2208 N N . GLU A 1 278 ? -28.945 8.242 17.481 1.00 84.50 278 GLU A N 1
ATOM 2209 C CA . GLU A 1 278 ? -29.546 8.108 18.806 1.00 84.50 278 GLU A CA 1
ATOM 2210 C C . GLU A 1 278 ? -28.456 7.896 19.856 1.00 84.50 278 GLU A C 1
ATOM 2212 O O . GLU A 1 278 ? -28.013 6.779 20.119 1.00 84.50 278 GLU A O 1
ATOM 2217 N N . VAL A 1 279 ? -27.963 8.983 20.441 1.00 86.69 279 VAL A N 1
ATOM 2218 C CA . VAL A 1 279 ? -27.123 8.896 21.641 1.00 86.69 279 VAL A CA 1
ATOM 2219 C C . VAL A 1 279 ? -28.031 8.490 22.812 1.00 86.69 279 VAL A C 1
ATOM 2221 O O . VAL A 1 279 ? -29.107 9.073 22.927 1.00 86.69 279 VAL A O 1
ATOM 2224 N N . PRO A 1 280 ? -27.653 7.501 23.649 1.00 88.56 280 PRO A N 1
ATOM 2225 C CA . PRO A 1 280 ? -28.415 7.171 24.851 1.00 88.56 280 PRO A CA 1
ATOM 2226 C C . PRO A 1 280 ? -28.606 8.403 25.727 1.00 88.56 280 PRO A C 1
ATOM 2228 O O . PRO A 1 280 ? -27.786 9.316 25.684 1.00 88.56 280 PRO A O 1
ATOM 2231 N N . GLU A 1 281 ? -29.663 8.427 26.524 1.00 89.06 281 GLU A N 1
ATOM 2232 C CA . GLU A 1 281 ? -29.831 9.491 27.507 1.00 89.06 281 GLU A CA 1
ATOM 2233 C C . GLU A 1 281 ? -28.832 9.327 28.658 1.00 89.06 281 GLU A C 1
ATOM 2235 O O . GLU A 1 281 ? -28.339 8.230 28.952 1.00 89.06 281 GLU A O 1
ATOM 2240 N N . GLU A 1 282 ? -28.523 10.443 29.311 1.00 88.62 282 GLU A N 1
ATOM 2241 C CA . GLU A 1 282 ? -27.768 10.462 30.558 1.00 88.62 282 GLU A CA 1
ATOM 2242 C C . GLU A 1 282 ? -28.419 9.503 31.588 1.00 88.62 282 GLU A C 1
ATOM 2244 O O . GLU A 1 282 ? -29.646 9.471 31.704 1.00 88.62 282 GLU A O 1
ATOM 2249 N N . PRO A 1 283 ? -27.644 8.700 32.349 1.00 91.12 283 PRO A N 1
ATOM 2250 C CA . PRO A 1 283 ? -26.177 8.637 32.423 1.00 91.12 283 PRO A CA 1
ATOM 2251 C C . PRO A 1 283 ? -25.520 7.608 31.489 1.00 91.12 283 PRO A C 1
ATOM 2253 O O . PRO A 1 283 ? -24.356 7.250 31.671 1.00 91.12 283 PRO A O 1
ATOM 2256 N N . GLN A 1 284 ? -26.257 7.044 30.533 1.00 91.00 284 GLN A N 1
ATOM 2257 C CA . GLN A 1 284 ? -25.800 5.914 29.712 1.00 91.00 284 GLN A CA 1
ATOM 2258 C C . GLN A 1 284 ? -25.026 6.347 28.457 1.00 91.00 284 GLN A C 1
ATOM 2260 O O . GLN A 1 284 ? -24.549 5.501 27.696 1.00 91.00 284 GLN A O 1
ATOM 2265 N N . ASP A 1 285 ? -24.868 7.651 28.244 1.00 93.00 285 ASP A N 1
ATOM 2266 C CA . ASP A 1 285 ? -24.121 8.241 27.137 1.00 93.00 285 ASP A CA 1
ATOM 2267 C C . ASP A 1 285 ? -22.601 8.286 27.379 1.00 93.00 285 ASP A C 1
ATOM 2269 O O . ASP A 1 285 ? -21.857 8.718 26.495 1.00 93.00 285 ASP A O 1
ATOM 2273 N N . ILE A 1 286 ? -22.116 7.798 28.527 1.00 94.00 286 ILE A N 1
ATOM 2274 C CA . ILE A 1 286 ? -20.691 7.695 28.860 1.00 94.00 286 ILE A CA 1
ATOM 2275 C C . ILE A 1 286 ? -20.181 6.249 28.824 1.00 94.00 286 ILE A C 1
ATOM 2277 O O . ILE A 1 286 ? -20.836 5.309 29.281 1.00 94.00 286 ILE A O 1
ATOM 2281 N N . VAL A 1 287 ? -18.971 6.065 28.291 1.00 95.81 287 VAL A N 1
ATOM 2282 C CA . VAL A 1 287 ? -18.297 4.766 28.148 1.00 95.81 287 VAL A CA 1
ATOM 2283 C C . VAL A 1 287 ? -16.852 4.810 28.637 1.00 95.81 287 VAL A C 1
ATOM 2285 O O . VAL A 1 287 ? -16.223 5.868 28.668 1.00 95.81 287 VAL A O 1
ATOM 2288 N N . ILE A 1 288 ? -16.301 3.639 28.961 1.00 95.06 288 ILE A N 1
ATOM 2289 C CA . ILE A 1 288 ? -14.871 3.461 29.250 1.00 95.06 288 ILE A CA 1
ATOM 2290 C C . ILE A 1 288 ? -14.155 3.131 27.940 1.00 95.06 288 ILE A C 1
ATOM 2292 O O . ILE A 1 288 ? -14.639 2.303 27.168 1.00 95.06 288 ILE A O 1
ATOM 2296 N N . ALA A 1 289 ? -12.995 3.727 27.688 1.00 93.81 289 ALA A N 1
ATOM 2297 C CA . ALA A 1 289 ? -12.185 3.461 26.508 1.00 93.81 289 ALA A CA 1
ATOM 2298 C C . ALA A 1 289 ? -10.713 3.215 26.861 1.00 93.81 289 ALA A C 1
ATOM 2300 O O . ALA A 1 289 ? -10.178 3.840 27.772 1.00 93.81 289 ALA A O 1
ATOM 2301 N N . ARG A 1 290 ? -10.046 2.335 26.106 1.00 91.25 290 ARG A N 1
ATOM 2302 C CA . ARG A 1 290 ? -8.586 2.126 26.152 1.00 91.25 290 ARG A CA 1
ATOM 2303 C C . ARG A 1 290 ? -8.065 1.832 24.749 1.00 91.25 290 ARG A C 1
ATOM 2305 O O . ARG A 1 290 ? -8.788 1.277 23.920 1.00 91.25 290 ARG A O 1
ATOM 2312 N N . LYS A 1 291 ? -6.821 2.216 24.457 1.00 86.62 291 LYS A N 1
ATOM 2313 C CA . LYS A 1 291 ? -6.125 1.807 23.229 1.00 86.62 291 LYS A CA 1
ATOM 2314 C C . LYS A 1 291 ? -5.569 0.393 23.396 1.00 86.62 291 LYS A C 1
ATOM 2316 O O . LYS A 1 291 ? -4.625 0.177 24.148 1.00 86.62 291 LYS A O 1
ATOM 2321 N N . GLU A 1 292 ? -6.102 -0.561 22.644 1.00 82.62 292 GLU A N 1
ATOM 2322 C CA . GLU A 1 292 ? -5.707 -1.970 22.736 1.00 82.62 292 GLU A CA 1
ATOM 2323 C C . GLU A 1 292 ? -5.669 -2.646 21.371 1.00 82.62 292 GLU A C 1
ATOM 2325 O O . GLU A 1 292 ? -6.302 -2.194 20.415 1.00 82.62 292 GLU A O 1
ATOM 2330 N N . PHE A 1 293 ? -4.943 -3.759 21.276 1.00 77.69 293 PHE A N 1
ATOM 2331 C CA . PHE A 1 293 ? -5.066 -4.642 20.126 1.00 77.69 293 PHE A CA 1
ATOM 2332 C C . PHE A 1 293 ? -6.421 -5.350 20.186 1.00 77.69 293 PHE A C 1
ATOM 2334 O O . PHE A 1 293 ? -6.678 -6.187 21.049 1.00 77.69 293 PHE A O 1
ATOM 2341 N N . ARG A 1 294 ? -7.319 -4.981 19.274 1.00 79.31 294 ARG A N 1
ATOM 2342 C CA . ARG A 1 294 ? -8.689 -5.480 19.255 1.00 79.31 294 ARG A CA 1
ATOM 2343 C C . ARG A 1 294 ? -8.708 -6.903 18.716 1.00 79.31 294 ARG A C 1
ATOM 2345 O O . ARG A 1 294 ? -8.341 -7.126 17.565 1.00 79.31 294 ARG A O 1
ATOM 2352 N N . GLN A 1 295 ? -9.207 -7.837 19.514 1.00 76.81 295 GLN A N 1
ATOM 2353 C CA . GLN A 1 295 ? -9.538 -9.185 19.072 1.00 76.81 295 GLN A CA 1
ATOM 2354 C C . GLN A 1 295 ? -10.941 -9.182 18.457 1.00 76.81 295 GLN A C 1
ATOM 2356 O O . GLN A 1 295 ? -11.897 -8.696 19.059 1.00 76.81 295 GLN A O 1
ATOM 2361 N N . TYR A 1 296 ? -11.093 -9.691 17.245 1.00 76.62 296 TYR A N 1
ATOM 2362 C CA . TYR A 1 296 ? -12.383 -9.781 16.573 1.00 76.62 296 TYR A CA 1
ATOM 2363 C C . TYR A 1 296 ? -12.454 -11.051 15.740 1.00 76.62 296 TYR A C 1
ATOM 2365 O O . TYR A 1 296 ? -11.451 -11.532 15.220 1.00 76.62 296 TYR A O 1
ATOM 2373 N N . VAL A 1 297 ? -13.659 -11.589 15.609 1.00 72.44 297 VAL A N 1
ATOM 2374 C CA . VAL A 1 297 ? -13.924 -12.709 14.712 1.00 72.44 297 VAL A CA 1
ATOM 2375 C C . VAL A 1 297 ? -14.154 -12.133 13.318 1.00 72.44 297 VAL A C 1
ATOM 2377 O O . VAL A 1 297 ? -14.944 -11.201 13.158 1.00 72.44 297 VAL A O 1
ATOM 2380 N N . ASN A 1 298 ? -13.412 -12.612 12.322 1.00 77.38 298 ASN A N 1
ATOM 2381 C CA . ASN A 1 298 ? -13.612 -12.182 10.939 1.00 77.38 298 ASN A CA 1
ATOM 2382 C C . ASN A 1 298 ? -14.837 -12.875 10.310 1.00 77.38 298 ASN A C 1
ATOM 2384 O O . ASN A 1 298 ? -15.418 -13.788 10.888 1.00 77.38 298 ASN A O 1
ATOM 2388 N N . GLU A 1 299 ? -15.194 -12.487 9.085 1.00 75.00 299 GLU A N 1
ATOM 2389 C CA . GLU A 1 299 ? -16.302 -13.102 8.327 1.00 75.00 299 GLU A CA 1
ATOM 2390 C C . GLU A 1 299 ? -16.139 -14.619 8.107 1.00 75.00 299 GLU A C 1
ATOM 2392 O O . GLU A 1 299 ? -17.110 -15.308 7.818 1.00 75.00 299 GLU A O 1
ATOM 2397 N N . ALA A 1 300 ? -14.922 -15.151 8.264 1.00 74.19 300 ALA A N 1
ATOM 2398 C CA . ALA A 1 300 ? -14.618 -16.576 8.161 1.00 74.19 300 ALA A CA 1
ATOM 2399 C C . ALA A 1 300 ? -14.673 -17.316 9.514 1.00 74.19 300 ALA A C 1
ATOM 2401 O O . ALA A 1 300 ? -14.261 -18.470 9.583 1.00 74.19 300 ALA A O 1
ATOM 2402 N N . GLY A 1 301 ? -15.120 -16.667 10.595 1.00 77.50 301 GLY A N 1
ATOM 2403 C CA . GLY A 1 301 ? -15.200 -17.276 11.927 1.00 77.50 301 GLY A CA 1
ATOM 2404 C C . GLY A 1 301 ? -13.860 -17.386 12.665 1.00 77.50 301 GLY A C 1
ATOM 2405 O O . GLY A 1 301 ? -13.811 -17.915 13.771 1.00 77.50 301 GLY A O 1
ATOM 2406 N N . LEU A 1 302 ? -12.769 -16.869 12.095 1.00 63.41 302 LEU A N 1
ATOM 2407 C CA . LEU A 1 302 ? -11.435 -16.930 12.687 1.00 63.41 302 LEU A CA 1
ATOM 2408 C C . LEU A 1 302 ? -11.191 -15.738 13.612 1.00 63.41 302 LEU A C 1
ATOM 2410 O O . LEU A 1 302 ? -11.416 -14.582 13.234 1.00 63.41 302 LEU A O 1
ATOM 2414 N N . LEU A 1 303 ? -10.660 -16.019 14.803 1.00 66.25 303 LEU A N 1
ATOM 2415 C CA . LEU A 1 303 ? -10.203 -14.995 15.734 1.00 66.25 303 LEU A CA 1
ATOM 2416 C C . LEU A 1 303 ? -8.965 -14.297 15.153 1.00 66.25 303 LEU A C 1
ATOM 2418 O O . LEU A 1 303 ? -7.926 -14.916 14.926 1.00 66.25 303 LEU A O 1
ATOM 2422 N N . LYS A 1 304 ? -9.079 -12.995 14.905 1.00 70.56 304 LYS A N 1
ATOM 2423 C CA . LYS A 1 304 ? -7.989 -12.126 14.462 1.00 70.56 304 LYS A CA 1
ATOM 2424 C C . LYS A 1 304 ? -7.761 -11.009 15.463 1.00 70.56 304 LYS A C 1
ATOM 2426 O O . LYS A 1 304 ? -8.642 -10.646 16.235 1.00 70.56 304 LYS A O 1
ATOM 2431 N N . MET A 1 305 ? -6.568 -10.437 15.408 1.00 68.62 305 MET A N 1
ATOM 2432 C CA . MET A 1 305 ? -6.186 -9.272 16.190 1.00 68.62 305 MET A CA 1
ATOM 2433 C C . MET A 1 305 ? -5.901 -8.098 15.251 1.00 68.62 305 MET A C 1
ATOM 2435 O O . MET A 1 305 ? -5.429 -8.293 14.128 1.00 68.62 305 MET A O 1
ATOM 2439 N N . SER A 1 306 ? -6.219 -6.874 15.668 1.00 71.38 306 SER A N 1
ATOM 2440 C CA . SER A 1 306 ? -5.847 -5.678 14.912 1.00 71.38 306 SER A CA 1
ATOM 2441 C C . SER A 1 306 ? -4.322 -5.538 14.841 1.00 71.38 306 SER A C 1
ATOM 2443 O O . SER A 1 306 ? -3.606 -5.886 15.772 1.00 71.38 306 SER A O 1
ATOM 2445 N N . PHE A 1 307 ? -3.804 -4.991 13.739 1.00 62.88 307 PHE A N 1
ATOM 2446 C CA . PHE A 1 307 ? -2.358 -4.762 13.566 1.00 62.88 307 PHE A CA 1
ATOM 2447 C C . PHE A 1 307 ? -1.834 -3.542 14.339 1.00 62.88 307 PHE A C 1
ATOM 2449 O O . PHE A 1 307 ? -0.630 -3.323 14.430 1.00 62.88 307 PHE A O 1
ATOM 2456 N N . LYS A 1 308 ? -2.740 -2.726 14.880 1.00 73.31 308 LYS A N 1
ATOM 2457 C CA . LYS A 1 308 ? -2.449 -1.539 15.686 1.00 73.31 308 LYS A CA 1
ATOM 2458 C C . LYS A 1 308 ? -3.394 -1.489 16.877 1.00 73.31 308 LYS A C 1
ATOM 2460 O O . LYS A 1 308 ? -4.503 -2.024 16.797 1.00 73.31 308 LYS A O 1
ATOM 2465 N N . LYS A 1 309 ? -2.980 -0.802 17.941 1.00 78.81 309 LYS A N 1
ATOM 2466 C CA . LYS A 1 309 ? -3.883 -0.474 19.041 1.00 78.81 309 LYS A CA 1
ATOM 2467 C C . LYS A 1 309 ? -4.974 0.473 18.539 1.00 78.81 309 LYS A C 1
ATOM 2469 O O . LYS A 1 309 ? -4.687 1.484 17.896 1.00 78.81 309 LYS A O 1
ATOM 2474 N N . GLU A 1 310 ? -6.220 0.145 18.825 1.00 82.25 310 GLU A N 1
ATOM 2475 C CA . GLU A 1 310 ? -7.389 0.960 18.517 1.00 82.25 310 GLU A CA 1
ATOM 2476 C C . GLU A 1 310 ? -8.160 1.225 19.804 1.00 82.25 310 GLU A C 1
ATOM 2478 O O . GLU A 1 310 ? -8.055 0.462 20.763 1.00 82.25 310 GLU A O 1
ATOM 2483 N N . PHE A 1 311 ? -8.934 2.310 19.839 1.00 89.38 311 PHE A N 1
ATOM 2484 C CA . PHE A 1 311 ? -9.833 2.533 20.963 1.00 89.38 311 PHE A CA 1
ATOM 2485 C C . PHE A 1 311 ? -10.925 1.463 20.962 1.00 89.38 311 PHE A C 1
ATOM 2487 O O . PHE A 1 311 ? -11.795 1.439 20.085 1.00 89.38 311 PHE A O 1
ATOM 2494 N N . VAL A 1 312 ? -10.876 0.594 21.964 1.00 91.06 312 VAL A N 1
ATOM 2495 C CA . VAL A 1 312 ? -11.978 -0.287 22.334 1.00 91.06 312 VAL A CA 1
ATOM 2496 C C . VAL A 1 312 ? -12.818 0.408 23.395 1.00 91.06 312 VAL A C 1
ATOM 2498 O O . VAL A 1 312 ? -12.297 1.193 24.185 1.00 91.06 312 VAL A O 1
ATOM 2501 N N . HIS A 1 313 ? -14.125 0.160 23.371 1.00 95.00 313 HIS A N 1
ATOM 2502 C CA . HIS A 1 313 ? -15.086 0.857 24.220 1.00 95.00 313 HIS A CA 1
ATOM 2503 C C . HIS A 1 313 ? -15.903 -0.164 25.003 1.00 95.00 313 HIS A C 1
ATOM 2505 O O . HIS A 1 313 ? -16.387 -1.147 24.436 1.00 95.00 313 HIS A O 1
ATOM 2511 N N . TYR A 1 314 ? -16.076 0.082 26.292 1.00 95.69 314 TYR A N 1
ATOM 2512 C CA . TYR A 1 314 ? -16.803 -0.760 27.228 1.00 95.69 314 TYR A CA 1
ATOM 2513 C C . TYR A 1 314 ? -17.957 0.036 27.838 1.00 95.69 314 TYR A C 1
ATOM 2515 O O . TYR A 1 314 ? -17.880 1.257 27.957 1.00 95.69 314 TYR A O 1
ATOM 2523 N N . HIS A 1 315 ? -19.021 -0.645 28.266 1.00 96.00 315 HIS A N 1
ATOM 2524 C CA . HIS A 1 315 ? -19.994 0.006 29.146 1.00 96.00 315 HIS A CA 1
ATOM 2525 C C . HIS A 1 315 ? -19.290 0.456 30.422 1.00 96.00 315 HIS A C 1
ATOM 2527 O O . HIS A 1 315 ? -18.326 -0.183 30.848 1.00 96.00 315 HIS A O 1
ATOM 2533 N N . THR A 1 316 ? -19.825 1.498 31.050 1.00 95.62 316 THR A N 1
ATOM 2534 C CA . THR A 1 316 ? -19.420 2.000 32.370 1.00 95.62 316 THR A CA 1
ATOM 2535 C C . THR A 1 316 ? -19.828 1.010 33.463 1.00 95.62 316 THR A C 1
ATOM 2537 O O . THR A 1 316 ? -20.687 1.281 34.286 1.00 95.62 316 THR A O 1
ATOM 2540 N N . LYS A 1 317 ? -19.278 -0.207 33.388 1.00 94.88 317 LYS A N 1
ATOM 2541 C CA . LYS A 1 317 ? -19.518 -1.344 34.279 1.00 94.88 317 LYS A CA 1
ATOM 2542 C C . LYS A 1 317 ? -18.223 -2.113 34.446 1.00 94.88 317 LYS A C 1
ATOM 2544 O O . LYS A 1 317 ? -17.678 -2.595 33.447 1.00 94.88 317 LYS A O 1
ATOM 2549 N N . LYS A 1 318 ? -17.793 -2.338 35.690 1.00 94.50 318 LYS A N 1
ATOM 2550 C CA . LYS A 1 318 ? -16.554 -3.075 36.000 1.00 94.50 318 LYS A CA 1
ATOM 2551 C C . LYS A 1 318 ? -16.472 -4.418 35.262 1.00 94.50 318 LYS A C 1
ATOM 2553 O O . LYS A 1 318 ? -15.469 -4.727 34.623 1.00 94.50 318 LYS A O 1
ATOM 2558 N N . ARG A 1 319 ? -17.579 -5.173 35.243 1.00 94.50 319 ARG A N 1
ATOM 2559 C CA . ARG A 1 319 ? -17.668 -6.481 34.567 1.00 94.50 319 ARG A CA 1
ATOM 2560 C C . ARG A 1 319 ? -17.364 -6.447 33.064 1.00 94.50 319 ARG A C 1
ATOM 2562 O O . ARG A 1 319 ? -16.910 -7.446 32.522 1.00 94.50 319 ARG A O 1
ATOM 2569 N N . CYS A 1 320 ? -17.646 -5.338 32.371 1.00 94.94 320 CYS A N 1
ATOM 2570 C CA . CYS A 1 320 ? -17.428 -5.266 30.923 1.00 94.94 320 CYS A CA 1
ATOM 2571 C C . CYS A 1 320 ? -15.941 -5.196 30.590 1.00 94.94 320 CYS A C 1
ATOM 2573 O O . CYS A 1 320 ? -15.522 -5.791 29.604 1.00 94.94 320 CYS A O 1
ATOM 2575 N N . VAL A 1 321 ? -15.163 -4.498 31.413 1.00 93.50 321 VAL A N 1
ATOM 2576 C CA . VAL A 1 321 ? -13.715 -4.397 31.231 1.00 93.50 321 VAL A CA 1
ATOM 2577 C C . VAL A 1 321 ? -13.037 -5.694 31.674 1.00 93.50 321 VAL A C 1
ATOM 2579 O O . VAL A 1 321 ? -12.272 -6.266 30.902 1.00 93.50 321 VAL A O 1
ATOM 2582 N N . LEU A 1 322 ? -13.427 -6.243 32.834 1.00 91.44 322 LEU A N 1
ATOM 2583 C CA . LEU A 1 322 ? -12.885 -7.506 33.364 1.00 91.44 322 LEU A CA 1
ATOM 2584 C C . LEU A 1 322 ? -13.026 -8.701 32.412 1.00 91.44 322 LEU A C 1
ATOM 2586 O O . LEU A 1 322 ? -12.213 -9.617 32.448 1.00 91.44 322 LEU A O 1
ATOM 2590 N N . HIS A 1 323 ? -14.035 -8.692 31.536 1.00 88.94 323 HIS A N 1
ATOM 2591 C CA . HIS A 1 323 ? -14.213 -9.745 30.537 1.00 88.94 323 HIS A CA 1
ATOM 2592 C C . HIS A 1 323 ? -13.068 -9.809 29.508 1.00 88.94 323 HIS A C 1
ATOM 2594 O O . HIS A 1 323 ? -12.866 -10.843 28.874 1.00 88.94 323 HIS A O 1
ATOM 2600 N N . LYS A 1 324 ? -12.343 -8.702 29.301 1.00 86.38 324 LYS A N 1
ATOM 2601 C CA . LYS A 1 324 ? -11.203 -8.613 28.373 1.00 86.38 324 LYS A CA 1
ATOM 2602 C C . LYS A 1 324 ? -9.873 -8.385 29.081 1.00 86.38 324 LYS A C 1
ATOM 2604 O O . LYS A 1 324 ? -8.850 -8.808 28.556 1.00 86.38 324 LYS A O 1
ATOM 2609 N N . ASP A 1 325 ? -9.901 -7.774 30.258 1.00 87.69 325 ASP A N 1
ATOM 2610 C CA . ASP A 1 325 ? -8.731 -7.508 31.083 1.00 87.69 325 ASP A CA 1
ATOM 2611 C C . ASP A 1 325 ? -9.022 -7.880 32.548 1.00 87.69 325 ASP A C 1
ATOM 2613 O O . ASP A 1 325 ? -9.521 -7.045 33.307 1.00 87.69 325 ASP A O 1
ATOM 2617 N N . PRO A 1 326 ? -8.728 -9.126 32.968 1.00 88.75 326 PRO A N 1
ATOM 2618 C CA . PRO A 1 326 ? -8.949 -9.579 34.342 1.00 88.75 326 PRO A CA 1
ATOM 2619 C C . PRO A 1 326 ? -8.164 -8.792 35.400 1.00 88.75 326 PRO A C 1
ATOM 2621 O O . PRO A 1 326 ? -8.540 -8.820 36.567 1.00 88.75 326 PRO A O 1
ATOM 2624 N N . SER A 1 327 ? -7.097 -8.090 35.001 1.00 86.62 327 SER A N 1
ATOM 2625 C CA . SER A 1 327 ? -6.267 -7.267 35.890 1.00 86.62 327 SER A CA 1
ATOM 2626 C C . SER A 1 327 ? -6.792 -5.840 36.070 1.00 86.62 327 SER A C 1
ATOM 2628 O O . SER A 1 327 ? -6.153 -5.018 36.720 1.00 86.62 327 SER A O 1
ATOM 2630 N N . PHE A 1 328 ? -7.950 -5.521 35.487 1.00 90.88 328 PHE A N 1
ATOM 2631 C CA . PHE A 1 328 ? -8.502 -4.176 35.533 1.00 90.88 328 PHE A CA 1
ATOM 2632 C C . PHE A 1 328 ? -8.916 -3.742 36.946 1.00 90.88 328 PHE A C 1
ATOM 2634 O O . PHE A 1 328 ? -9.860 -4.273 37.544 1.00 90.88 328 PHE A O 1
ATOM 2641 N N . GLU A 1 329 ? -8.285 -2.666 37.409 1.00 89.88 329 GLU A N 1
ATOM 2642 C CA . GLU A 1 329 ? -8.672 -1.930 38.606 1.00 89.88 329 GLU A CA 1
ATOM 2643 C C . GLU A 1 329 ? -9.392 -0.629 38.222 1.00 89.88 329 GLU A C 1
ATOM 2645 O O . GLU A 1 329 ? -8.824 0.181 37.485 1.00 89.88 329 GLU A O 1
ATOM 2650 N N . PRO A 1 330 ? -10.618 -0.369 38.712 1.00 90.56 330 PRO A N 1
ATOM 2651 C CA . PRO A 1 330 ? -11.339 0.870 38.417 1.00 90.56 330 PRO A CA 1
ATOM 2652 C C . PRO A 1 330 ? -10.555 2.150 38.727 1.00 90.56 330 PRO A C 1
ATOM 2654 O O . PRO A 1 330 ? -10.656 3.129 37.994 1.00 90.56 330 PRO A O 1
ATOM 2657 N N . GLN A 1 331 ? -9.723 2.123 39.767 1.00 88.12 331 GLN A N 1
ATOM 2658 C CA . GLN A 1 331 ? -8.870 3.232 40.193 1.00 88.12 331 GLN A CA 1
ATOM 2659 C C . GLN A 1 331 ? -7.808 3.608 39.147 1.00 88.12 331 GLN A C 1
ATOM 2661 O O . GLN A 1 331 ? -7.291 4.719 39.180 1.00 88.12 331 GLN A O 1
ATOM 2666 N N . SER A 1 332 ? -7.513 2.717 38.193 1.00 86.94 332 SER A N 1
ATOM 2667 C CA . SER A 1 332 ? -6.605 2.993 37.074 1.00 86.94 332 SER A CA 1
ATOM 2668 C C . SER A 1 332 ? -7.219 3.879 35.981 1.00 86.94 332 SER A C 1
ATOM 2670 O O . SER A 1 332 ? -6.518 4.265 35.042 1.00 86.94 332 SER A O 1
ATOM 2672 N N . ILE A 1 333 ? -8.522 4.195 36.058 1.00 91.25 333 ILE A N 1
ATOM 2673 C CA . ILE A 1 333 ? -9.158 5.100 35.099 1.00 91.25 333 ILE A CA 1
ATOM 2674 C C . ILE A 1 333 ? -8.627 6.517 35.319 1.00 91.25 333 ILE A C 1
ATOM 2676 O O . ILE A 1 333 ? -8.836 7.133 36.362 1.00 91.25 333 ILE A O 1
ATOM 2680 N N . VAL A 1 334 ? -8.000 7.063 34.283 1.00 90.12 334 VAL A N 1
ATOM 2681 C CA . VAL A 1 334 ? -7.543 8.446 34.241 1.00 90.12 334 VAL A CA 1
ATOM 2682 C C . VAL A 1 334 ? -8.695 9.340 33.800 1.00 90.12 334 VAL A C 1
ATOM 2684 O O . VAL A 1 334 ? -9.304 9.141 32.746 1.00 90.12 334 VAL A O 1
ATOM 2687 N N . ILE A 1 335 ? -8.981 10.354 34.613 1.00 87.88 335 ILE A N 1
ATOM 2688 C CA . ILE A 1 335 ? -10.095 11.279 34.408 1.00 87.88 335 ILE A CA 1
ATOM 2689 C C . ILE A 1 335 ? -9.503 12.665 34.220 1.00 87.88 335 ILE A C 1
ATOM 2691 O O . ILE A 1 335 ? -8.998 13.265 35.168 1.00 87.88 335 ILE A O 1
ATOM 2695 N N . SER A 1 336 ? -9.532 13.160 32.983 1.00 84.25 336 SER A N 1
ATOM 2696 C CA . SER A 1 336 ? -9.064 14.513 32.694 1.00 84.25 336 SER A CA 1
ATOM 2697 C C . SER A 1 336 ? -9.995 15.555 33.314 1.00 84.25 336 SER A C 1
ATOM 2699 O O . SER A 1 336 ? -11.194 15.317 33.499 1.00 84.25 336 SER A O 1
ATOM 2701 N N . THR A 1 337 ? -9.448 16.735 33.595 1.00 82.75 337 THR A N 1
ATOM 2702 C CA . THR A 1 337 ? -10.201 17.899 34.085 1.00 82.75 337 THR A CA 1
ATOM 2703 C C . THR A 1 337 ? -11.373 18.247 33.170 1.00 82.75 337 THR A C 1
ATOM 2705 O O . THR A 1 337 ? -12.468 18.509 33.661 1.00 82.75 337 THR A O 1
ATOM 2708 N N . ASP A 1 338 ? -11.170 18.152 31.854 1.00 83.38 338 ASP A N 1
ATOM 2709 C CA . ASP A 1 338 ? -12.178 18.464 30.834 1.00 83.38 338 ASP A CA 1
ATOM 2710 C C . ASP A 1 338 ? -13.352 17.487 30.853 1.00 83.38 338 ASP A C 1
ATOM 2712 O O . ASP A 1 338 ? -14.495 17.866 30.622 1.00 83.38 338 ASP A O 1
ATOM 2716 N N . ILE A 1 339 ? -13.090 16.205 31.122 1.00 86.81 339 ILE A N 1
ATOM 2717 C CA . ILE A 1 339 ? -14.173 15.236 31.280 1.00 86.81 339 ILE A CA 1
ATOM 2718 C C . ILE A 1 339 ? -14.881 15.487 32.604 1.00 86.81 339 ILE A C 1
ATOM 2720 O O . ILE A 1 339 ? -16.107 15.514 32.625 1.00 86.81 339 ILE A O 1
ATOM 2724 N N . ARG A 1 340 ? -14.133 15.716 33.690 1.00 88.00 340 ARG A N 1
ATOM 2725 C CA . ARG A 1 340 ? -14.705 15.924 35.025 1.00 88.00 340 ARG A CA 1
ATOM 2726 C C . ARG A 1 340 ? -15.662 17.118 35.074 1.00 88.00 340 ARG A C 1
ATOM 2728 O O . ARG A 1 340 ? -16.689 17.012 35.733 1.00 88.00 340 ARG A O 1
ATOM 2735 N N . SER A 1 341 ? -15.370 18.202 34.352 1.00 87.25 341 SER A N 1
ATOM 2736 C CA . SER A 1 341 ? -16.251 19.378 34.263 1.00 87.25 341 SER A CA 1
ATOM 2737 C C . SER A 1 341 ? -17.531 19.135 33.453 1.00 87.25 341 SER A C 1
ATOM 2739 O O . SER A 1 341 ? -18.523 19.828 33.658 1.00 87.25 341 SER A O 1
ATOM 2741 N N . LEU A 1 342 ? -17.534 18.140 32.561 1.00 89.75 342 LEU A N 1
ATOM 2742 C CA . LEU A 1 342 ? -18.695 17.756 31.753 1.00 89.75 342 LEU A CA 1
ATOM 2743 C C . LEU A 1 342 ? -19.580 16.693 32.424 1.00 89.75 342 LEU A C 1
ATOM 2745 O O . LEU A 1 342 ? -20.692 16.447 31.954 1.00 89.75 342 LEU A O 1
ATOM 2749 N N . LEU A 1 343 ? -19.103 16.041 33.491 1.00 91.00 343 LEU A N 1
ATOM 2750 C CA . LEU A 1 343 ? -19.865 15.023 34.212 1.00 91.00 343 LEU A CA 1
ATOM 2751 C C . LEU A 1 343 ? -20.993 15.658 35.029 1.00 91.00 343 LEU A C 1
ATOM 2753 O O . LEU A 1 343 ? -20.766 16.272 36.072 1.00 91.00 343 LEU A O 1
ATOM 2757 N N . GLN A 1 344 ? -22.220 15.416 34.586 1.00 92.94 344 GLN A N 1
ATOM 2758 C CA . GLN A 1 344 ? -23.423 15.665 35.380 1.00 92.94 344 GLN A CA 1
ATOM 2759 C C . GLN A 1 344 ? -23.505 14.728 36.597 1.00 92.94 344 GLN A C 1
ATOM 2761 O O . GLN A 1 344 ? -22.843 13.686 36.656 1.00 92.94 344 GLN A O 1
ATOM 2766 N N . GLU A 1 345 ? -24.344 15.076 37.571 1.00 94.12 345 GLU A N 1
ATOM 2767 C CA . GLU A 1 345 ? -24.420 14.365 38.853 1.00 94.12 345 GLU A CA 1
ATOM 2768 C C . GLU A 1 345 ? -24.888 12.908 38.710 1.00 94.12 345 GLU A C 1
ATOM 2770 O O . GLU A 1 345 ? -24.419 12.015 39.425 1.00 94.12 345 GLU A O 1
ATOM 2775 N N . SER A 1 346 ? -25.747 12.622 37.728 1.00 94.50 346 SER A N 1
ATOM 2776 C CA . SER A 1 346 ? -26.182 11.248 37.483 1.00 94.50 346 SER A CA 1
ATOM 2777 C C . SER A 1 346 ? -25.047 10.377 36.910 1.00 94.50 346 SER A C 1
ATOM 2779 O O . SER A 1 346 ? -24.946 9.199 37.263 1.00 94.50 346 SER A O 1
ATOM 2781 N N . HIS A 1 347 ? -24.115 10.948 36.129 1.00 94.81 347 HIS A N 1
ATOM 2782 C CA . HIS A 1 347 ? -22.907 10.241 35.688 1.00 94.81 347 HIS A CA 1
ATOM 2783 C C . HIS A 1 347 ? -22.000 9.899 36.863 1.00 94.81 347 HIS A C 1
ATOM 2785 O O . HIS A 1 347 ? -21.500 8.778 36.944 1.00 94.81 347 HIS A O 1
ATOM 2791 N N . LYS A 1 348 ? -21.787 10.846 37.785 1.00 93.88 348 LYS A N 1
ATOM 2792 C CA . LYS A 1 348 ? -20.975 10.605 38.987 1.00 93.88 348 LYS A CA 1
ATOM 2793 C C . LYS A 1 348 ? -21.597 9.512 39.848 1.00 93.88 348 LYS A C 1
ATOM 2795 O O . LYS A 1 348 ? -20.888 8.617 40.302 1.00 93.88 348 LYS A O 1
ATOM 2800 N N . THR A 1 349 ? -22.922 9.529 39.990 1.00 95.06 349 THR A N 1
ATOM 2801 C CA . THR A 1 349 ? -23.676 8.479 40.687 1.00 95.06 349 THR A CA 1
ATOM 2802 C C . THR A 1 349 ? -23.490 7.119 40.011 1.00 95.06 349 THR A C 1
ATOM 2804 O O . THR A 1 349 ? -23.164 6.143 40.689 1.00 95.06 349 THR A O 1
ATOM 2807 N N . LEU A 1 350 ? -23.614 7.049 38.678 1.00 94.19 350 LEU A N 1
ATOM 2808 C CA . LEU A 1 350 ? -23.377 5.826 37.905 1.00 94.19 350 LEU A CA 1
ATOM 2809 C C . LEU A 1 350 ? -21.944 5.309 38.087 1.00 94.19 350 LEU A C 1
ATOM 2811 O O . LEU A 1 350 ? -21.750 4.122 38.339 1.00 94.19 350 LEU A O 1
ATOM 2815 N N . ILE A 1 351 ? -20.942 6.182 37.974 1.00 94.62 351 ILE A N 1
ATOM 2816 C CA . ILE A 1 351 ? -19.523 5.829 38.101 1.00 94.62 351 ILE A CA 1
ATOM 2817 C C . ILE A 1 351 ? -19.215 5.338 39.519 1.00 94.62 351 ILE A C 1
ATOM 2819 O O . ILE A 1 351 ? -18.572 4.300 39.685 1.00 94.62 351 ILE A O 1
ATOM 2823 N N . LYS A 1 352 ? -19.725 6.016 40.547 1.00 94.44 352 LYS A N 1
ATOM 2824 C CA . LYS A 1 352 ? -19.576 5.582 41.938 1.00 94.44 352 LYS A CA 1
ATOM 2825 C C . LYS A 1 352 ? -20.214 4.214 42.164 1.00 94.44 352 LYS A C 1
ATOM 2827 O O . LYS A 1 352 ? -19.592 3.351 42.773 1.00 94.44 352 LYS A O 1
ATOM 2832 N N . HIS A 1 353 ? -21.414 3.993 41.633 1.00 94.94 353 HIS A N 1
ATOM 2833 C CA . HIS A 1 353 ? -22.137 2.734 41.787 1.00 94.94 353 HIS A CA 1
ATOM 2834 C C . HIS A 1 353 ? -21.483 1.563 41.026 1.00 94.94 353 HIS A C 1
ATOM 2836 O O . HIS A 1 353 ? -21.292 0.489 41.585 1.00 94.94 353 HIS A O 1
ATOM 2842 N N . GLU A 1 354 ? -21.126 1.745 39.753 1.00 94.88 354 GLU A N 1
ATOM 2843 C CA . GLU A 1 354 ? -20.641 0.659 38.882 1.00 94.88 354 GLU A CA 1
ATOM 2844 C C . GLU A 1 354 ? -19.123 0.421 38.963 1.00 94.88 354 GLU A C 1
ATOM 2846 O O . GLU A 1 354 ? -18.645 -0.656 38.588 1.00 94.88 354 GLU A O 1
ATOM 2851 N N . LEU A 1 355 ? -18.353 1.423 39.401 1.00 93.56 355 LEU A N 1
ATOM 2852 C CA . LEU A 1 355 ? -16.886 1.395 39.413 1.00 93.56 355 LEU A CA 1
ATOM 2853 C C . LEU A 1 355 ? -16.278 1.701 40.788 1.00 93.56 355 LEU A C 1
ATOM 2855 O O . LEU A 1 355 ? -15.094 1.434 40.978 1.00 93.56 355 LEU A O 1
ATOM 2859 N N . GLY A 1 356 ? -17.048 2.215 41.753 1.00 90.06 356 GLY A N 1
ATOM 2860 C CA . GLY A 1 356 ? -16.541 2.542 43.091 1.00 90.06 356 GLY A CA 1
ATOM 2861 C C . GLY A 1 356 ? -15.636 3.777 43.134 1.00 90.06 356 GLY A C 1
ATOM 2862 O O . GLY A 1 356 ? -14.870 3.933 44.081 1.00 90.06 356 GLY A O 1
ATOM 2863 N N . ILE A 1 357 ? -15.687 4.638 42.112 1.00 88.44 357 ILE A N 1
ATOM 2864 C CA . ILE A 1 357 ? -14.854 5.845 42.006 1.00 88.44 357 ILE A CA 1
ATOM 2865 C C . ILE A 1 357 ? -15.671 7.059 42.462 1.00 88.44 357 ILE A C 1
ATOM 2867 O O . ILE A 1 357 ? -16.766 7.292 41.953 1.00 88.44 357 ILE A O 1
ATOM 2871 N N . SER A 1 358 ? -15.133 7.843 43.396 1.00 84.38 358 SER A N 1
ATOM 2872 C CA . SER A 1 358 ? -15.737 9.102 43.861 1.00 84.38 358 SER A CA 1
ATOM 2873 C C . SER A 1 358 ? -15.156 10.287 43.081 1.00 84.38 358 SER A C 1
ATOM 2875 O O . SER A 1 358 ? -13.933 10.433 43.042 1.00 84.38 358 SER A O 1
ATOM 2877 N N . LEU A 1 359 ? -16.015 11.109 42.459 1.00 81.44 359 LEU A N 1
ATOM 2878 C CA . LEU A 1 359 ? -15.645 12.191 41.528 1.00 81.44 359 LEU A CA 1
ATOM 2879 C C . LEU A 1 359 ? -16.148 13.566 41.922 1.00 81.44 359 LEU A C 1
ATOM 2881 O O . LEU A 1 359 ? -17.228 13.648 42.538 1.00 81.44 359 LEU A O 1
#